Protein AF-A0A957YUM6-F1 (afdb_monomer)

Secondary structure (DSSP, 8-state):
-PPPPSEEEEEE-TT-HHHHHTHHHHHHHHHTTS-EEEEESS-TTSS-TTSEE-TT-HHHHHTT--EESEEEEEETTEEEEEEESEEHHHHHHHHT-SSTTTTS-SEE--EE-GG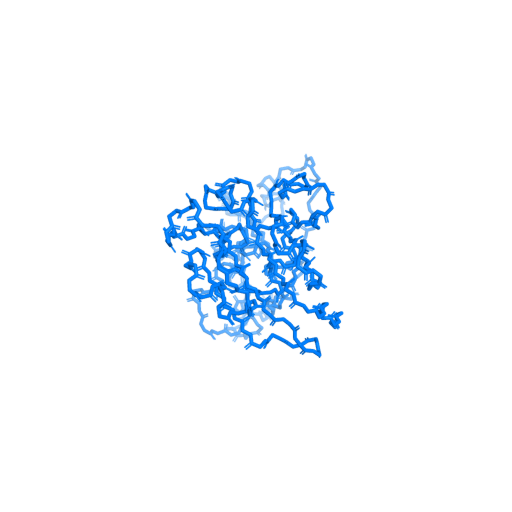GSTTHHHHHHHHHS-----SPP-PPPTTS-HHHHHHHTT-SSSS------HHHHHHHHTT-SS-TT-EEEEETTTTEEEEHHHHHHHHHHH-

Solvent-accessible surface area (backbone atoms only — not comparable to full-atom values): 11895 Å² total; per-residue (Å²): 130,84,74,49,73,58,33,39,40,35,39,31,33,65,92,27,70,52,33,58,69,39,47,67,38,55,51,51,48,53,72,66,75,52,52,67,47,43,36,11,48,72,37,54,60,32,92,40,76,85,26,41,68,24,65,86,29,60,61,45,50,78,68,67,43,58,41,21,24,24,45,33,30,24,55,95,44,36,82,78,45,75,51,64,32,44,40,45,71,59,53,27,65,69,69,73,50,82,74,70,49,72,93,48,74,65,59,44,72,47,38,79,24,73,49,61,34,87,69,44,33,38,43,47,35,65,73,77,47,87,73,71,75,79,79,84,82,80,89,74,58,96,89,54,59,68,55,60,50,38,48,77,73,60,78,41,96,84,58,91,53,40,82,58,45,70,36,56,28,54,53,52,47,69,79,50,92,69,54,39,76,43,69,78,45,68,44,78,91,82,61,44,78,36,24,44,44,56,51,29,36,54,47,39,25,72,102

Foldseek 3Di:
DPQDDAFKEWEAEPPKPLQQLQLVLLVVLVVPPTDYAYEYQPDCCPPHVRHHYCVVVLVVLVVVPFWPGKMFGADPSDTDDIDHFAAPVRVCVRNVHPCRPVVDDNGDHTDTDPCPDPPNVLVSCVVNNDQLDDDDDDDDDPPDDPQVVCVVVVVDPPDGWQQQPSSQLSVLPVVDPDGQQQFPAQDPDVRDTQGNSNVSRNVNRHD

Mean predicted aligned error: 4.64 Å

Structure (mmCIF, N/CA/C/O backbone):
data_AF-A0A957YUM6-F1
#
_entry.id   AF-A0A957YUM6-F1
#
loop_
_atom_site.group_PDB
_atom_site.id
_atom_site.type_symbol
_atom_site.label_atom_id
_atom_site.label_alt_id
_atom_site.label_comp_id
_atom_site.label_asym_id
_atom_site.label_entity_id
_atom_site.label_seq_id
_atom_site.pdbx_PDB_ins_code
_atom_site.Cartn_x
_atom_site.Cartn_y
_atom_site.Cartn_z
_atom_site.occupancy
_atom_site.B_iso_or_equiv
_atom_site.auth_seq_id
_atom_site.auth_comp_id
_atom_site.auth_asym_id
_atom_site.auth_atom_id
_atom_site.pdbx_PDB_model_num
ATOM 1 N N . MET A 1 1 ? 4.940 -16.558 6.437 1.00 49.28 1 MET A N 1
ATOM 2 C CA . MET A 1 1 ? 4.073 -15.467 6.923 1.00 49.28 1 MET A CA 1
ATOM 3 C C . MET A 1 1 ? 3.929 -15.626 8.421 1.00 49.28 1 MET A C 1
ATOM 5 O O . MET A 1 1 ? 3.545 -16.704 8.858 1.00 49.28 1 MET A O 1
ATOM 9 N N . SER A 1 2 ? 4.319 -14.612 9.195 1.00 57.69 2 SER A N 1
ATOM 10 C CA . SER A 1 2 ? 3.988 -14.568 10.623 1.00 57.69 2 SER A CA 1
ATOM 11 C C . SER A 1 2 ? 2.465 -14.649 10.761 1.00 57.69 2 SER A C 1
ATOM 13 O O . SER A 1 2 ? 1.754 -13.979 10.014 1.00 57.69 2 SER A O 1
ATOM 15 N N . THR A 1 3 ? 1.958 -15.509 11.638 1.00 77.75 3 THR A N 1
ATOM 16 C CA . THR A 1 3 ? 0.520 -15.609 11.916 1.00 77.75 3 THR A CA 1
ATOM 17 C C . THR A 1 3 ? 0.007 -14.276 12.455 1.00 77.75 3 THR A C 1
ATOM 19 O O . THR A 1 3 ? 0.600 -13.740 13.394 1.00 77.75 3 THR A O 1
ATOM 22 N N . LEU A 1 4 ? -1.082 -13.748 11.884 1.00 84.69 4 LEU A N 1
ATOM 23 C CA . LEU A 1 4 ? -1.695 -12.507 12.365 1.00 84.69 4 LEU A CA 1
ATOM 24 C C . LEU A 1 4 ? -2.157 -12.670 13.825 1.00 84.69 4 LEU A C 1
ATOM 26 O O . LEU A 1 4 ? -2.652 -13.743 14.189 1.00 84.69 4 LEU A O 1
ATOM 30 N N . PRO A 1 5 ? -2.003 -11.639 14.675 1.00 89.19 5 PRO A N 1
ATOM 31 C CA . PRO A 1 5 ? -2.447 -11.711 16.059 1.00 89.19 5 PRO A CA 1
ATOM 32 C C . PRO A 1 5 ? -3.973 -11.844 16.117 1.00 89.19 5 PRO A C 1
ATOM 34 O O . PRO A 1 5 ? -4.693 -11.128 15.425 1.00 89.19 5 PRO A O 1
ATOM 37 N N . ASN A 1 6 ? -4.469 -12.759 16.952 1.00 94.19 6 ASN A N 1
ATOM 38 C CA . ASN A 1 6 ? -5.905 -12.903 17.193 1.00 94.19 6 ASN A CA 1
ATOM 39 C C . ASN A 1 6 ? -6.478 -11.648 17.861 1.00 94.19 6 ASN A C 1
ATOM 41 O O . ASN A 1 6 ? -5.823 -11.049 18.715 1.00 94.19 6 ASN A O 1
ATOM 45 N N . GLY A 1 7 ? -7.730 -11.322 17.544 1.00 96.50 7 GLY A N 1
ATOM 46 C CA . GLY A 1 7 ? -8.445 -10.179 18.106 1.00 96.50 7 GLY A CA 1
ATOM 47 C C . GLY A 1 7 ? -8.857 -9.177 17.035 1.00 96.50 7 GLY A C 1
ATOM 48 O O . GLY A 1 7 ? -9.268 -9.556 15.938 1.00 96.50 7 GLY A O 1
ATOM 49 N N . LEU A 1 8 ? -8.790 -7.894 17.375 1.00 97.94 8 LEU A N 1
ATOM 50 C CA . LEU A 1 8 ? -9.111 -6.789 16.479 1.00 97.94 8 LEU A CA 1
ATOM 51 C C . LEU A 1 8 ? -7.824 -6.151 15.967 1.00 97.94 8 LEU A C 1
ATOM 53 O O . LEU A 1 8 ? -6.927 -5.837 16.744 1.00 97.94 8 LEU A O 1
ATOM 57 N N . LEU A 1 9 ? -7.757 -5.915 14.667 1.00 98.00 9 LEU A N 1
ATOM 58 C CA . LEU A 1 9 ? -6.669 -5.212 14.011 1.00 98.00 9 LEU A CA 1
ATOM 59 C C . LEU A 1 9 ? -7.229 -3.940 13.382 1.00 98.00 9 LEU A C 1
ATOM 61 O O . LEU A 1 9 ? -8.213 -3.985 12.648 1.00 98.00 9 LEU A O 1
ATOM 65 N N . ILE A 1 10 ? -6.610 -2.803 13.675 1.00 98.38 10 ILE A N 1
ATOM 66 C CA . ILE A 1 10 ? -6.986 -1.501 13.127 1.00 98.38 10 ILE A CA 1
ATOM 67 C C . ILE A 1 10 ? -5.804 -0.950 12.343 1.00 98.38 10 ILE A C 1
ATOM 69 O O . ILE A 1 10 ? -4.692 -0.909 12.859 1.00 98.38 10 ILE A O 1
ATOM 73 N N . VAL A 1 11 ? -6.041 -0.489 11.118 1.00 98.62 11 VAL A N 1
ATOM 74 C CA . VAL A 1 11 ? -5.055 0.282 10.349 1.00 98.62 11 VAL A CA 1
ATOM 75 C C . VAL A 1 11 ? -5.574 1.698 10.181 1.00 98.62 11 VAL A C 1
ATOM 77 O O . VAL A 1 11 ? -6.717 1.906 9.769 1.00 98.62 11 VAL A O 1
ATOM 80 N N . CYS A 1 12 ? -4.749 2.678 10.531 1.00 98.50 12 CYS A N 1
ATOM 81 C CA . CYS A 1 12 ? -5.131 4.080 10.581 1.00 98.50 12 CYS A CA 1
ATOM 82 C C . CYS A 1 12 ? -3.978 4.996 10.147 1.00 98.50 12 CYS A C 1
ATOM 84 O O . CYS A 1 12 ? -2.859 4.547 9.908 1.00 98.50 12 CYS A O 1
ATOM 86 N N . LYS A 1 13 ? -4.260 6.293 10.010 1.00 98.12 13 LYS A N 1
ATOM 87 C CA . LYS A 1 13 ? -3.247 7.324 9.757 1.00 98.12 13 LYS A CA 1
ATOM 88 C C . LYS A 1 13 ? -3.684 8.644 10.391 1.00 98.12 13 LYS A C 1
ATOM 90 O O . LYS A 1 13 ? -4.884 8.942 10.383 1.00 98.12 13 LYS A O 1
ATOM 95 N N . ARG A 1 14 ? -2.755 9.438 10.918 1.00 98.06 14 ARG A N 1
ATOM 96 C CA . ARG A 1 14 ? -3.036 10.733 11.551 1.00 98.06 14 ARG A CA 1
ATOM 97 C C . ARG A 1 14 ? -3.659 11.725 10.569 1.00 98.06 14 ARG A C 1
ATOM 99 O O . ARG A 1 14 ? -4.594 12.429 10.939 1.00 98.06 14 ARG A O 1
ATOM 106 N N . ASP A 1 15 ? -3.212 11.739 9.315 1.00 97.69 15 ASP A N 1
ATOM 107 C CA . ASP A 1 15 ? -3.732 12.617 8.252 1.00 97.69 15 ASP A CA 1
ATOM 108 C C . ASP A 1 15 ? -5.177 12.275 7.810 1.00 97.69 15 ASP A C 1
ATOM 110 O O . ASP A 1 15 ? -5.777 12.945 6.977 1.00 97.69 15 ASP A O 1
ATOM 114 N N . CYS A 1 16 ? -5.798 11.222 8.355 1.00 98.38 16 CYS A N 1
ATOM 115 C CA . CYS A 1 16 ? -7.207 10.921 8.108 1.00 98.38 16 CYS A CA 1
ATOM 116 C C . CYS A 1 16 ? -8.093 11.558 9.199 1.00 98.38 16 CYS A C 1
ATOM 118 O O . CYS A 1 16 ? -8.034 11.132 10.360 1.00 98.38 16 CYS A O 1
ATOM 120 N N . PRO A 1 17 ? -9.000 12.498 8.855 1.00 98.31 17 PRO A N 1
ATOM 121 C CA . PRO A 1 17 ? -9.906 13.108 9.830 1.00 98.31 17 PRO A CA 1
ATOM 122 C C . PRO A 1 17 ? -10.796 12.086 10.540 1.00 98.31 17 PRO A C 1
ATOM 124 O O . PRO A 1 17 ? -11.058 12.215 11.734 1.00 98.31 17 PRO A O 1
ATOM 127 N N . THR A 1 18 ? -11.228 11.042 9.827 1.00 98.44 18 THR A N 1
ATOM 128 C CA . THR A 1 18 ? -12.016 9.949 10.409 1.00 98.44 18 THR A CA 1
ATOM 129 C C . THR A 1 18 ? -11.187 9.141 11.402 1.00 98.44 18 THR A C 1
ATOM 131 O O . THR A 1 18 ? -11.678 8.858 12.485 1.00 98.44 18 THR A O 1
ATOM 134 N N . CYS A 1 19 ? -9.916 8.841 11.111 1.00 98.44 19 CYS A N 1
ATOM 135 C CA . CYS A 1 19 ? -9.048 8.163 12.078 1.00 98.44 19 CYS A CA 1
ATOM 136 C C . CYS A 1 19 ? -8.879 8.991 13.357 1.00 98.44 19 CYS A C 1
ATOM 138 O O . CYS A 1 19 ? -8.969 8.435 14.446 1.00 98.44 19 CYS A O 1
ATOM 140 N N . THR A 1 20 ? -8.674 10.307 13.229 1.00 98.25 20 THR A N 1
ATOM 141 C CA . THR A 1 20 ? -8.543 11.214 14.382 1.00 98.25 20 THR A CA 1
ATOM 142 C C . THR A 1 20 ? -9.840 11.302 15.191 1.00 98.25 20 THR A C 1
ATOM 144 O O . THR A 1 20 ? -9.806 11.310 16.419 1.00 98.25 20 THR A O 1
ATOM 147 N N . LEU A 1 21 ? -10.996 11.326 14.519 1.00 98.06 21 LEU A N 1
ATOM 148 C CA . LEU A 1 21 ? -12.310 11.305 15.166 1.00 98.06 21 LEU A CA 1
ATOM 149 C C . LEU A 1 21 ? -12.535 10.027 15.992 1.00 98.06 21 LEU A C 1
ATOM 151 O O . LEU A 1 21 ? -13.216 10.078 17.013 1.00 98.06 21 LEU A O 1
ATOM 155 N N . LEU A 1 22 ? -11.983 8.894 15.547 1.00 98.06 22 LEU A N 1
ATOM 156 C CA . LEU A 1 22 ? -12.162 7.587 16.182 1.00 98.06 22 LEU A CA 1
ATOM 157 C C . LEU A 1 22 ? -11.190 7.288 17.327 1.00 98.06 22 LEU A C 1
ATOM 159 O O . LEU A 1 22 ? -11.328 6.233 17.940 1.00 98.06 22 LEU A O 1
ATOM 163 N N . THR A 1 23 ? -10.269 8.188 17.685 1.00 96.88 23 THR A N 1
ATOM 164 C CA . THR A 1 23 ? -9.362 7.974 18.829 1.00 96.88 23 THR A CA 1
ATOM 165 C C . THR A 1 23 ? -10.092 7.524 20.111 1.00 96.88 23 THR A C 1
ATOM 167 O O . THR A 1 23 ? -9.679 6.514 20.681 1.00 96.88 23 THR A O 1
ATOM 170 N N . PRO A 1 24 ? -11.230 8.131 20.523 1.00 96.69 24 PRO A N 1
ATOM 171 C CA . PRO A 1 24 ? -11.980 7.655 21.692 1.00 96.69 24 PRO A CA 1
ATOM 172 C C . PRO A 1 24 ? -12.565 6.244 21.518 1.00 96.69 24 PRO A C 1
ATOM 174 O O . PRO A 1 24 ? -12.721 5.508 22.488 1.00 96.69 24 PRO A O 1
ATOM 177 N N . VAL A 1 25 ? -12.893 5.837 20.287 1.00 97.31 25 VAL A N 1
ATOM 178 C CA . VAL A 1 25 ? -13.376 4.476 19.997 1.00 97.31 25 VAL A CA 1
ATOM 179 C C . VAL A 1 25 ? -12.236 3.475 20.152 1.00 97.31 25 VAL A C 1
ATOM 181 O O . VAL A 1 25 ? -12.439 2.417 20.735 1.00 97.31 25 VAL A O 1
ATOM 184 N N . TYR A 1 26 ? -11.022 3.803 19.707 1.00 96.06 26 TYR A N 1
ATOM 185 C CA . TYR A 1 26 ? -9.857 2.931 19.894 1.00 96.06 26 TYR A CA 1
ATOM 186 C C . TYR A 1 26 ? -9.567 2.677 21.380 1.00 96.06 26 TYR A C 1
ATOM 188 O O . TYR A 1 26 ? -9.283 1.544 21.770 1.00 96.06 26 TYR A O 1
ATOM 196 N N . GLU A 1 27 ? -9.716 3.704 22.218 1.00 94.19 27 GLU A N 1
ATOM 197 C CA . GLU A 1 27 ? -9.617 3.588 23.677 1.00 94.19 27 GLU A CA 1
ATOM 198 C C . GLU A 1 27 ? -10.727 2.696 24.25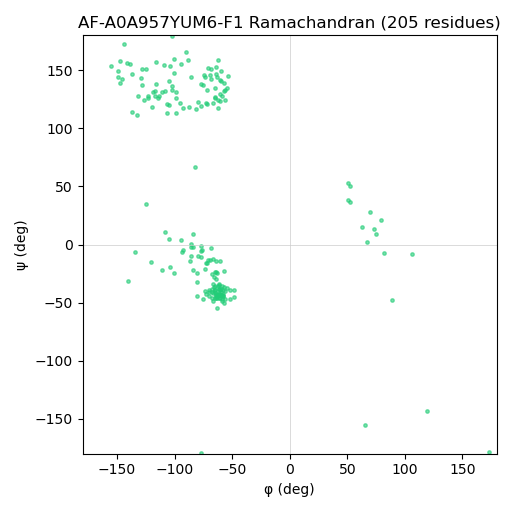9 1.00 94.19 27 GLU A C 1
ATOM 200 O O . GLU A 1 27 ? -10.436 1.805 25.059 1.00 94.19 27 GLU A O 1
ATOM 205 N N . GLN A 1 28 ? -11.982 2.864 23.814 1.00 95.62 28 GLN A N 1
ATOM 206 C CA . GLN A 1 28 ? -13.103 1.996 24.211 1.00 95.62 28 GLN A CA 1
ATOM 207 C C . GLN A 1 28 ? -12.840 0.523 23.870 1.00 95.62 28 GLN A C 1
ATOM 209 O O . GLN A 1 28 ? -13.074 -0.354 24.703 1.00 95.62 28 GLN A O 1
ATOM 214 N N . LEU A 1 29 ? -12.325 0.244 22.668 1.00 95.38 29 LEU A N 1
ATOM 215 C CA . LEU A 1 29 ? -12.001 -1.117 22.237 1.00 95.38 29 LEU A CA 1
ATOM 216 C C . LEU A 1 29 ? -10.897 -1.728 23.101 1.00 95.38 29 LEU A C 1
ATOM 218 O O . LEU A 1 29 ? -11.028 -2.870 23.537 1.00 95.38 29 LEU A O 1
ATOM 222 N N . ARG A 1 30 ? -9.843 -0.970 23.415 1.00 93.12 30 ARG A N 1
ATOM 223 C CA . ARG A 1 30 ? -8.762 -1.440 24.296 1.00 93.12 30 ARG A CA 1
ATOM 224 C C . ARG A 1 30 ? -9.230 -1.693 25.726 1.00 93.12 30 ARG A C 1
ATOM 226 O O . ARG A 1 30 ? -8.791 -2.654 26.351 1.00 93.12 30 ARG A O 1
ATOM 233 N N . ALA A 1 31 ? -10.156 -0.881 26.229 1.00 93.69 31 ALA A N 1
ATOM 234 C CA . ALA A 1 31 ? -10.746 -1.066 27.552 1.00 93.69 31 ALA A CA 1
ATOM 235 C C . ALA A 1 31 ? -11.700 -2.276 27.639 1.00 93.69 31 ALA A C 1
ATOM 237 O O . ALA A 1 31 ? -12.044 -2.699 28.740 1.00 93.69 31 ALA A O 1
ATOM 238 N N . SER A 1 32 ? -12.119 -2.856 26.506 1.00 91.19 32 SER A N 1
ATOM 239 C CA . SER A 1 32 ? -13.076 -3.974 26.464 1.00 91.19 32 SER A CA 1
ATOM 240 C C . SER A 1 32 ? -12.511 -5.322 26.932 1.00 91.19 32 SER A C 1
ATOM 242 O O . SER A 1 32 ? -13.276 -6.254 27.171 1.00 91.19 32 SER A O 1
ATOM 244 N N . GLY A 1 33 ? -11.182 -5.455 27.024 1.00 89.19 33 GLY A N 1
ATOM 245 C CA . GLY A 1 33 ? -10.500 -6.729 27.283 1.00 89.19 33 GLY A CA 1
ATOM 246 C C . GLY A 1 33 ? -10.306 -7.611 26.041 1.00 89.19 33 GLY A C 1
ATOM 247 O O . GLY A 1 33 ? -9.592 -8.610 26.115 1.00 89.19 33 GLY A O 1
ATOM 248 N N . THR A 1 34 ? -10.877 -7.236 24.892 1.00 91.56 34 THR A N 1
ATOM 249 C CA . THR A 1 34 ? -10.551 -7.853 23.597 1.00 91.56 34 THR A CA 1
ATOM 250 C C . THR A 1 34 ? -9.145 -7.415 23.172 1.00 91.56 34 THR A C 1
ATOM 252 O O . THR A 1 34 ? -8.859 -6.219 23.228 1.00 91.56 34 THR A O 1
ATOM 255 N N . PRO A 1 35 ? -8.254 -8.321 22.726 1.00 95.44 35 PRO A N 1
ATOM 256 C CA . PRO A 1 35 ? -6.963 -7.921 22.172 1.00 95.44 35 PRO A CA 1
ATOM 257 C C . PRO A 1 35 ? -7.140 -7.002 20.955 1.00 95.44 35 PRO A C 1
ATOM 259 O O . PRO A 1 35 ? -7.869 -7.344 20.024 1.00 95.44 35 PRO A O 1
ATOM 262 N N . VAL A 1 36 ? -6.474 -5.843 20.964 1.00 96.38 36 VAL A N 1
ATOM 263 C CA . VAL A 1 36 ? -6.508 -4.853 19.877 1.00 96.38 36 VAL A CA 1
ATOM 264 C C . VAL A 1 36 ? -5.081 -4.532 19.442 1.00 96.38 36 VAL A C 1
ATOM 266 O O . VAL A 1 36 ? -4.264 -4.095 20.250 1.00 96.38 36 VAL A O 1
ATOM 269 N N . THR A 1 37 ? -4.793 -4.694 18.156 1.00 96.81 37 THR A N 1
ATOM 270 C CA . THR A 1 37 ? -3.556 -4.258 17.502 1.00 96.81 37 THR A CA 1
ATOM 271 C C . THR A 1 37 ? -3.865 -3.070 16.600 1.00 96.81 37 THR A C 1
ATOM 273 O O . THR A 1 37 ? -4.823 -3.115 15.834 1.00 96.81 37 THR A O 1
ATOM 276 N N . ILE A 1 38 ? -3.076 -1.997 16.680 1.00 97.50 38 ILE A N 1
ATOM 277 C CA . ILE A 1 38 ? -3.271 -0.795 15.858 1.00 97.50 38 ILE A CA 1
ATOM 278 C C . ILE A 1 38 ? -1.991 -0.522 15.076 1.00 97.50 38 ILE A C 1
ATOM 280 O O . ILE A 1 38 ? -0.939 -0.412 15.693 1.00 97.50 38 ILE A O 1
ATOM 284 N N . TYR A 1 39 ? -2.095 -0.389 13.756 1.00 98.06 39 TYR A N 1
ATOM 285 C CA . TYR A 1 39 ? -1.029 0.047 12.854 1.00 98.06 39 TYR A CA 1
ATOM 286 C C . TYR A 1 39 ? -1.274 1.490 12.400 1.00 98.06 39 TYR A C 1
ATOM 288 O O . TYR A 1 39 ? -2.418 1.868 12.116 1.00 98.06 39 TYR A O 1
ATOM 296 N N . THR A 1 40 ? -0.208 2.285 12.305 1.00 98.31 40 THR A N 1
ATOM 297 C CA . THR A 1 40 ? -0.253 3.695 11.880 1.00 98.31 40 THR A CA 1
ATOM 298 C C . THR A 1 40 ? 0.659 3.945 10.680 1.00 98.31 40 THR A C 1
ATOM 300 O O . THR A 1 40 ? 1.830 3.580 10.696 1.00 98.31 40 THR A O 1
ATOM 303 N N . GLN A 1 41 ? 0.118 4.549 9.619 1.00 98.50 41 GLN A N 1
ATOM 304 C CA . GLN A 1 41 ? 0.808 4.670 8.326 1.00 98.50 41 GLN A CA 1
ATOM 305 C C . GLN A 1 41 ? 1.729 5.894 8.185 1.00 98.50 41 GLN A C 1
ATOM 307 O O . GLN A 1 41 ? 2.453 5.999 7.196 1.00 98.50 41 GLN A O 1
ATOM 312 N N . ASP A 1 42 ? 1.632 6.888 9.068 1.00 97.38 42 ASP A N 1
ATOM 313 C CA . ASP A 1 42 ? 2.266 8.202 8.870 1.00 97.38 42 ASP A CA 1
ATOM 314 C C . ASP A 1 42 ? 2.884 8.820 10.125 1.00 97.38 42 ASP A C 1
ATOM 316 O O . ASP A 1 42 ? 3.880 9.532 10.010 1.00 97.38 42 ASP A O 1
ATOM 320 N N . ASP A 1 43 ? 2.328 8.555 11.304 1.00 97.12 43 ASP A N 1
ATOM 321 C CA . ASP A 1 43 ? 2.853 9.056 12.570 1.00 97.12 43 ASP A CA 1
ATOM 322 C C . ASP A 1 43 ? 2.940 7.923 13.605 1.00 97.12 43 ASP A C 1
ATOM 324 O O . ASP A 1 43 ? 1.893 7.483 14.095 1.00 97.12 43 ASP A O 1
ATOM 328 N N . PRO A 1 44 ? 4.158 7.491 13.994 1.00 95.81 44 PRO A N 1
ATOM 329 C CA . PRO A 1 44 ? 4.383 6.446 15.000 1.00 95.81 44 PRO A CA 1
ATOM 330 C C . PRO A 1 44 ? 3.820 6.761 16.396 1.00 95.81 44 PRO A C 1
ATOM 332 O O . PRO A 1 44 ? 3.730 5.882 17.245 1.00 95.81 44 PRO A O 1
ATOM 335 N N . THR A 1 45 ? 3.456 8.016 16.667 1.00 94.69 45 THR A N 1
ATOM 336 C CA . THR A 1 45 ? 2.860 8.450 17.942 1.00 94.69 45 THR A CA 1
ATOM 337 C C . THR A 1 45 ? 1.328 8.456 17.923 1.00 94.69 45 THR A C 1
ATOM 339 O O . THR A 1 45 ? 0.695 8.723 18.948 1.00 94.69 45 THR A O 1
ATOM 342 N N . PHE A 1 46 ? 0.715 8.207 16.762 1.00 96.25 46 PHE A N 1
ATOM 343 C CA . PHE A 1 46 ? -0.731 8.161 16.562 1.00 96.25 46 PHE A CA 1
ATOM 344 C C . PHE A 1 46 ? -1.255 6.716 16.517 1.00 96.25 46 PHE A C 1
ATOM 346 O O . PHE A 1 46 ? -0.585 5.853 15.963 1.00 96.25 46 PHE A O 1
ATOM 353 N N . PRO A 1 47 ? -2.486 6.438 16.991 1.00 94.12 47 PRO A N 1
ATOM 354 C CA . PRO A 1 47 ? -3.325 7.279 17.853 1.00 94.12 47 PRO A CA 1
ATOM 355 C C . PRO A 1 47 ? -2.797 7.352 19.291 1.00 94.12 47 PRO A C 1
ATOM 357 O O . PRO A 1 47 ? -3.186 8.240 20.044 1.00 94.12 47 PRO A O 1
ATOM 360 N N . THR A 1 48 ? -1.896 6.439 19.648 1.00 87.94 48 THR A N 1
ATOM 361 C CA . THR A 1 48 ? -1.258 6.310 20.956 1.00 87.94 48 THR A CA 1
ATOM 362 C C . THR A 1 48 ? 0.171 5.765 20.776 1.00 87.94 48 THR A C 1
ATOM 364 O O . THR A 1 48 ? 0.433 5.108 19.770 1.00 87.94 48 THR A O 1
ATOM 367 N N . PRO A 1 49 ? 1.099 5.963 21.735 1.00 85.12 49 PRO A N 1
ATOM 368 C CA . PRO A 1 49 ? 2.509 5.556 21.587 1.00 85.12 49 PRO A CA 1
ATOM 369 C C . PRO A 1 49 ? 2.783 4.046 21.465 1.00 85.12 49 PRO A C 1
ATOM 371 O O . PRO A 1 49 ? 3.899 3.649 21.155 1.00 85.12 49 PRO A O 1
ATOM 374 N N . ASP A 1 50 ? 1.803 3.204 21.778 1.00 90.00 50 ASP A N 1
ATOM 375 C CA . ASP A 1 50 ? 1.847 1.741 21.651 1.00 90.00 50 ASP A CA 1
ATOM 376 C C . ASP A 1 50 ? 1.246 1.238 20.323 1.00 90.00 50 ASP A C 1
ATOM 378 O O . ASP A 1 50 ? 1.118 0.029 20.125 1.00 90.00 50 ASP A O 1
ATOM 382 N N . ALA A 1 51 ? 0.832 2.141 19.428 1.00 95.38 51 ALA A N 1
ATOM 383 C CA . ALA A 1 51 ? 0.529 1.775 18.052 1.00 95.38 51 ALA A CA 1
ATOM 384 C C . ALA A 1 51 ? 1.799 1.260 17.357 1.00 95.38 51 ALA A C 1
ATOM 386 O O . ALA A 1 51 ? 2.907 1.726 17.615 1.00 95.38 51 ALA A O 1
ATOM 387 N N . ILE A 1 52 ? 1.635 0.278 16.477 1.00 96.94 52 ILE A N 1
ATOM 388 C CA . ILE A 1 52 ? 2.729 -0.281 15.693 1.00 96.94 52 ILE A CA 1
ATOM 389 C C . ILE A 1 52 ? 3.009 0.658 14.522 1.00 96.94 52 ILE A C 1
ATOM 391 O O . ILE A 1 52 ? 2.119 0.942 13.715 1.00 96.94 52 ILE A O 1
ATOM 395 N N . ASP A 1 53 ? 4.253 1.119 14.441 1.00 97.81 53 ASP A N 1
ATOM 396 C CA . ASP A 1 53 ? 4.759 1.919 13.331 1.00 97.81 53 ASP A CA 1
ATOM 397 C C . ASP A 1 53 ? 4.698 1.117 12.025 1.00 97.81 53 ASP A C 1
ATOM 399 O O . ASP A 1 53 ? 5.343 0.078 11.880 1.00 97.81 53 ASP A O 1
ATOM 403 N N . ASP A 1 54 ? 3.907 1.612 11.078 1.00 97.81 54 ASP A N 1
ATOM 404 C CA . ASP A 1 54 ? 3.813 1.107 9.715 1.00 97.81 54 ASP A CA 1
ATOM 405 C C . ASP A 1 54 ? 4.080 2.233 8.703 1.00 97.81 54 ASP A C 1
ATOM 407 O O . ASP A 1 54 ? 3.504 2.274 7.618 1.00 97.81 54 ASP A O 1
ATOM 411 N N . THR A 1 55 ? 4.972 3.172 9.032 1.00 97.69 55 THR A N 1
ATOM 412 C CA . THR A 1 55 ? 5.406 4.239 8.109 1.00 97.69 55 THR A CA 1
ATOM 413 C C . THR A 1 55 ? 6.162 3.702 6.890 1.00 97.69 55 THR A C 1
ATOM 415 O O . THR A 1 55 ? 6.153 4.330 5.830 1.00 97.69 55 THR A O 1
ATOM 418 N N . ALA A 1 56 ? 6.765 2.512 7.006 1.00 97.56 56 ALA A N 1
ATOM 419 C CA . ALA A 1 56 ? 7.324 1.750 5.887 1.00 97.56 56 ALA A CA 1
ATOM 420 C C . ALA A 1 56 ? 6.254 1.033 5.036 1.00 97.56 56 ALA A C 1
ATOM 422 O O . ALA A 1 56 ? 6.570 0.559 3.944 1.00 97.56 56 ALA A O 1
ATOM 423 N N . LEU A 1 57 ? 5.002 0.995 5.509 1.00 98.31 57 LEU A N 1
ATOM 424 C CA . LEU A 1 57 ? 3.809 0.475 4.832 1.00 98.31 57 LEU A CA 1
ATOM 425 C C . LEU A 1 57 ? 3.829 -1.027 4.505 1.00 98.31 57 LEU A C 1
ATOM 427 O O . LEU A 1 57 ? 3.001 -1.492 3.719 1.00 98.31 57 LEU A O 1
ATOM 431 N N . GLU A 1 58 ? 4.737 -1.797 5.102 1.00 97.50 58 GLU A N 1
ATOM 432 C CA . GLU A 1 58 ? 4.849 -3.245 4.900 1.00 97.50 58 GLU A CA 1
ATOM 433 C C . GLU A 1 58 ? 3.601 -3.983 5.398 1.00 97.50 58 GLU A C 1
ATOM 435 O O . GLU A 1 58 ? 3.045 -4.829 4.690 1.00 97.50 58 GLU A O 1
ATOM 440 N N . HIS A 1 59 ? 3.111 -3.640 6.595 1.00 96.88 59 HIS A N 1
ATOM 441 C CA . HIS A 1 59 ? 1.922 -4.284 7.146 1.00 96.88 59 HIS A CA 1
ATOM 442 C C . HIS A 1 59 ? 0.689 -3.915 6.329 1.00 96.88 59 HIS A C 1
ATOM 444 O O . HIS A 1 59 ? -0.073 -4.798 5.936 1.00 96.88 59 HIS A O 1
ATOM 450 N N . SER A 1 60 ? 0.518 -2.631 6.011 1.00 98.19 60 SER A N 1
ATOM 451 C CA . SER A 1 60 ? -0.572 -2.154 5.159 1.00 98.19 60 SER A CA 1
ATOM 452 C C . SER A 1 60 ? -0.575 -2.814 3.779 1.00 98.19 60 SER A C 1
ATOM 454 O O . SER A 1 60 ? -1.646 -3.155 3.272 1.00 98.19 60 SER A O 1
ATOM 456 N N . PHE A 1 61 ? 0.604 -3.032 3.187 1.00 98.00 61 PHE A N 1
ATOM 457 C CA . PHE A 1 61 ? 0.757 -3.750 1.924 1.00 98.00 61 PHE A CA 1
ATOM 458 C C . PHE A 1 61 ? 0.294 -5.207 2.049 1.00 98.00 61 PHE A C 1
ATOM 460 O O . PHE A 1 61 ? -0.609 -5.626 1.329 1.00 98.00 61 PHE A O 1
ATOM 467 N N . HIS A 1 62 ? 0.834 -5.968 3.005 1.00 96.31 62 HIS A N 1
ATOM 468 C CA . HIS A 1 62 ? 0.488 -7.385 3.168 1.00 96.31 62 HIS A CA 1
ATOM 469 C C . HIS A 1 62 ? -0.960 -7.628 3.626 1.00 96.31 62 HIS A C 1
ATOM 471 O O . HIS A 1 62 ? -1.527 -8.680 3.332 1.00 96.31 62 HIS A O 1
ATOM 477 N N . LEU A 1 63 ? -1.574 -6.662 4.314 1.00 96.56 63 LEU A N 1
ATOM 478 C CA . LEU A 1 63 ? -2.985 -6.696 4.716 1.00 96.56 63 LEU A CA 1
ATOM 479 C C . LEU A 1 63 ? -3.950 -6.220 3.613 1.00 96.56 63 LEU A C 1
ATOM 481 O O . LEU A 1 63 ? -5.170 -6.245 3.821 1.00 96.56 63 LEU A O 1
ATOM 485 N N . ASN A 1 64 ? -3.427 -5.799 2.453 1.00 97.00 64 ASN A N 1
ATOM 486 C CA . ASN A 1 64 ? -4.187 -5.226 1.340 1.00 97.00 64 ASN A CA 1
ATOM 487 C C . ASN A 1 64 ? -5.109 -4.084 1.802 1.00 97.00 64 ASN A C 1
ATOM 489 O O . ASN A 1 64 ? -6.325 -4.118 1.602 1.00 97.00 64 ASN A O 1
ATOM 493 N N . ILE A 1 65 ? -4.546 -3.100 2.504 1.00 98.44 65 ILE A N 1
ATOM 494 C CA . ILE A 1 65 ? -5.302 -1.941 2.990 1.00 98.44 65 ILE A CA 1
ATOM 495 C C . ILE A 1 65 ? -5.444 -0.925 1.857 1.00 98.44 65 ILE A C 1
ATOM 497 O O . ILE A 1 65 ? -4.452 -0.375 1.402 1.00 98.44 65 ILE A O 1
ATOM 501 N N . ASP A 1 66 ? -6.662 -0.641 1.406 1.00 97.75 66 ASP A N 1
ATOM 502 C CA . ASP A 1 66 ? -6.927 0.410 0.408 1.00 97.75 66 ASP A CA 1
ATOM 503 C C . ASP A 1 66 ? -7.443 1.715 1.039 1.00 97.75 66 ASP A C 1
ATOM 505 O O . ASP A 1 66 ? -7.253 2.811 0.504 1.00 97.75 66 ASP A O 1
ATOM 509 N N . THR A 1 67 ? -8.041 1.601 2.223 1.00 98.56 67 THR A N 1
ATOM 510 C CA . THR A 1 67 ? -8.780 2.657 2.906 1.00 98.56 67 THR A CA 1
ATOM 511 C C . THR A 1 67 ? -8.418 2.663 4.385 1.00 98.56 67 THR A C 1
ATOM 513 O O . THR A 1 67 ? -8.184 1.622 4.992 1.00 98.56 67 THR A O 1
ATOM 516 N N . VAL A 1 68 ? -8.398 3.838 5.003 1.00 98.62 68 VAL A N 1
ATOM 517 C CA . VAL A 1 68 ? -8.236 3.999 6.451 1.00 98.62 68 VAL A CA 1
ATOM 518 C C . VAL A 1 68 ? -9.325 4.918 7.027 1.00 98.62 68 VAL A C 1
ATOM 520 O O . VAL A 1 68 ? -9.700 5.893 6.372 1.00 98.62 68 VAL A O 1
ATOM 523 N N . PRO A 1 69 ? -9.840 4.663 8.241 1.00 98.69 69 PRO A N 1
ATOM 524 C CA . PRO A 1 69 ? -9.517 3.511 9.080 1.00 98.69 69 PRO A CA 1
ATOM 525 C C . PRO A 1 69 ? -10.070 2.209 8.485 1.00 98.69 69 PRO A C 1
ATOM 527 O O . PRO A 1 69 ? -11.134 2.214 7.872 1.00 98.69 69 PRO A O 1
ATOM 530 N N . THR A 1 70 ? -9.348 1.109 8.667 1.00 98.81 70 THR A N 1
ATOM 531 C CA . THR A 1 70 ? -9.840 -0.251 8.404 1.00 98.81 70 THR A CA 1
ATOM 532 C C . THR A 1 70 ? -9.835 -1.015 9.717 1.00 98.81 70 THR A C 1
ATOM 534 O O . THR A 1 70 ? -8.834 -0.984 10.431 1.00 98.81 70 THR A O 1
ATOM 537 N N . LEU A 1 71 ? -10.939 -1.693 10.028 1.00 98.62 71 LEU A N 1
ATOM 538 C CA . LEU A 1 71 ? -11.064 -2.610 11.159 1.00 98.62 71 LEU A CA 1
ATOM 539 C C . LEU A 1 71 ? -11.184 -4.036 10.623 1.00 98.62 71 LEU A C 1
ATOM 541 O O . LEU A 1 71 ? -12.015 -4.307 9.757 1.00 98.62 71 LEU A O 1
ATOM 545 N N . ILE A 1 72 ? -10.390 -4.943 11.181 1.00 98.50 72 ILE A N 1
ATOM 546 C CA . ILE A 1 72 ? -10.336 -6.355 10.817 1.00 98.50 72 ILE A CA 1
ATOM 547 C C . ILE A 1 72 ? -10.480 -7.203 12.082 1.00 98.50 72 ILE A C 1
ATOM 549 O O . ILE A 1 72 ? -9.873 -6.912 13.111 1.00 98.50 72 ILE A O 1
ATOM 553 N N . ARG A 1 73 ? -11.269 -8.272 12.008 1.00 98.12 73 ARG A N 1
ATOM 554 C CA . ARG A 1 73 ? -11.345 -9.322 13.026 1.00 98.12 73 ARG A CA 1
ATOM 555 C C . ARG A 1 73 ? -10.486 -10.501 12.590 1.00 98.12 73 ARG A C 1
ATOM 557 O O . ARG A 1 73 ? -10.678 -11.026 11.494 1.00 98.12 73 ARG A O 1
ATOM 564 N N . ILE A 1 74 ? -9.576 -10.923 13.461 1.00 97.44 74 ILE A N 1
ATOM 565 C CA . ILE A 1 74 ? -8.698 -12.074 13.255 1.00 97.44 74 ILE A CA 1
ATOM 566 C C . ILE A 1 74 ? -9.041 -13.170 14.265 1.00 97.44 74 ILE A C 1
ATOM 568 O O . ILE A 1 74 ? -9.019 -12.941 15.478 1.00 97.44 74 ILE A O 1
ATOM 572 N N . GLU A 1 75 ? -9.304 -14.378 13.772 1.00 95.88 75 GLU A N 1
ATOM 573 C CA . GLU A 1 75 ? -9.550 -15.571 14.583 1.00 95.88 75 GLU A CA 1
ATOM 574 C C . GLU A 1 75 ? -8.705 -16.740 14.076 1.00 95.88 75 GLU A C 1
ATOM 576 O O . GLU A 1 75 ? -8.700 -17.069 12.893 1.00 95.88 75 GLU A O 1
ATOM 581 N N . ASN A 1 76 ? -7.960 -17.370 14.983 1.00 93.06 76 ASN A N 1
ATOM 582 C CA . ASN A 1 76 ? -6.965 -18.402 14.680 1.00 93.06 76 ASN A CA 1
ATOM 583 C C . ASN A 1 76 ? -5.966 -17.990 13.578 1.00 93.06 76 ASN A C 1
ATOM 585 O O . ASN A 1 76 ? -5.573 -18.806 12.747 1.00 93.06 76 ASN A O 1
ATOM 589 N N . GLY A 1 77 ? -5.560 -16.716 13.576 1.00 91.44 77 GLY A N 1
ATOM 590 C CA . GLY A 1 77 ? -4.638 -16.145 12.591 1.00 91.44 77 GLY A CA 1
ATOM 591 C C . GLY A 1 77 ? -5.242 -15.889 11.207 1.00 91.44 77 GLY A C 1
ATOM 592 O O . GLY A 1 77 ? -4.495 -15.572 10.283 1.00 91.44 77 GLY A O 1
ATOM 593 N N . VAL A 1 78 ? -6.565 -16.014 11.055 1.00 93.62 78 VAL A N 1
ATOM 594 C CA . VAL A 1 78 ? -7.291 -15.801 9.797 1.00 93.62 78 VAL A CA 1
ATOM 595 C C . VAL A 1 78 ? -8.239 -14.616 9.938 1.00 93.62 78 VAL A C 1
ATOM 597 O O . VAL A 1 78 ? -8.918 -14.470 10.951 1.00 93.62 78 VAL A O 1
ATOM 600 N N . GLU A 1 79 ? -8.301 -13.773 8.912 1.00 96.69 79 GLU A N 1
ATOM 601 C CA . GLU A 1 79 ? -9.300 -12.711 8.817 1.00 96.69 79 GLU A CA 1
ATOM 602 C C . GLU A 1 79 ? -10.709 -13.296 8.649 1.00 96.69 79 GLU A C 1
ATOM 604 O O . GLU A 1 79 ? -10.972 -14.032 7.699 1.00 96.69 79 GLU A O 1
ATOM 609 N N . THR A 1 80 ? -11.619 -12.961 9.569 1.00 97.56 80 THR A N 1
ATOM 610 C CA . THR A 1 80 ? -13.017 -13.425 9.547 1.00 97.56 80 THR A CA 1
ATOM 611 C C . THR A 1 80 ? -14.021 -12.319 9.241 1.00 97.56 80 THR A C 1
ATOM 613 O O . THR A 1 80 ? -15.123 -12.615 8.780 1.00 97.56 80 THR A O 1
ATOM 616 N N . ALA A 1 81 ? -13.660 -11.052 9.457 1.00 98.25 81 ALA A N 1
ATOM 617 C CA . ALA A 1 81 ? -14.483 -9.906 9.082 1.00 98.25 81 ALA A CA 1
ATOM 618 C C . ALA A 1 81 ? -13.639 -8.640 8.882 1.00 98.25 81 ALA A C 1
ATOM 620 O O . ALA A 1 81 ? -12.595 -8.479 9.515 1.00 98.25 81 ALA A O 1
ATOM 621 N N . ARG A 1 82 ? -14.133 -7.722 8.044 1.00 98.50 82 ARG A N 1
ATOM 622 C CA . ARG A 1 82 ? -13.499 -6.441 7.705 1.00 98.50 82 ARG A CA 1
ATOM 623 C C . ARG A 1 82 ? -14.551 -5.361 7.478 1.00 98.50 82 ARG A C 1
ATOM 625 O O . ARG A 1 82 ? -15.582 -5.628 6.866 1.00 98.50 82 ARG A O 1
ATOM 632 N N . THR A 1 83 ? -14.261 -4.136 7.904 1.00 98.62 83 THR A N 1
ATOM 633 C CA . THR A 1 83 ? -14.984 -2.924 7.484 1.00 98.62 83 THR A CA 1
ATOM 634 C C . THR A 1 83 ? -14.012 -1.760 7.293 1.00 98.62 83 THR A C 1
ATOM 636 O O . THR A 1 83 ? -12.919 -1.751 7.867 1.00 98.62 83 THR A O 1
ATOM 639 N N . VAL A 1 84 ? -14.405 -0.780 6.480 1.00 98.50 84 VAL A N 1
ATOM 640 C CA . VAL A 1 84 ? -13.601 0.401 6.140 1.00 98.50 84 VAL A CA 1
ATOM 641 C C . VAL A 1 84 ? -14.364 1.683 6.450 1.00 98.50 84 VAL A C 1
ATOM 643 O O . VAL A 1 84 ? -15.591 1.738 6.380 1.00 98.50 84 VAL A O 1
ATOM 646 N N . GLY A 1 85 ? -13.632 2.745 6.772 1.00 98.25 85 GLY A N 1
ATOM 647 C CA . GLY A 1 85 ? -14.230 3.970 7.278 1.00 98.25 85 GLY A CA 1
ATOM 648 C C . GLY A 1 85 ? -14.895 3.753 8.637 1.00 98.25 85 GLY A C 1
ATOM 649 O O . GLY A 1 85 ? -14.541 2.859 9.408 1.00 98.25 85 GLY A O 1
ATOM 650 N N . TRP A 1 86 ? -15.864 4.606 8.940 1.00 98.56 86 TRP A N 1
ATOM 651 C CA . TRP A 1 86 ? -16.655 4.520 10.154 1.00 98.56 86 TRP A CA 1
ATOM 652 C C . TRP A 1 86 ? -18.121 4.336 9.799 1.00 98.56 86 TRP A C 1
ATOM 654 O O . TRP A 1 86 ? -18.744 5.222 9.215 1.00 98.56 86 TRP A O 1
ATOM 664 N N . LEU A 1 87 ? -18.679 3.212 10.221 1.00 98.50 87 LEU A N 1
ATOM 665 C CA . LEU A 1 87 ? -20.110 3.012 10.364 1.00 98.50 87 LEU A CA 1
ATOM 666 C C . LEU A 1 87 ? -20.299 2.279 11.687 1.00 98.50 87 LEU A C 1
ATOM 668 O O . LEU A 1 87 ? -19.842 1.145 11.832 1.00 98.50 87 LEU A O 1
ATOM 672 N N . ARG A 1 88 ? -20.929 2.942 12.663 1.00 98.38 88 ARG A N 1
ATOM 673 C CA . ARG A 1 88 ? -21.032 2.426 14.035 1.00 98.38 88 ARG A CA 1
ATOM 674 C C . ARG A 1 88 ? -21.582 1.003 14.057 1.00 98.38 88 ARG A C 1
ATOM 676 O O . ARG A 1 88 ? -20.989 0.154 14.704 1.00 98.38 88 ARG A O 1
ATOM 683 N N . SER A 1 89 ? -22.661 0.738 13.319 1.00 98.31 89 SER A N 1
ATOM 684 C CA . SER A 1 89 ? -23.294 -0.586 13.278 1.00 98.31 89 SER A CA 1
ATOM 685 C C . SER A 1 89 ? -22.355 -1.689 12.791 1.00 98.31 89 SER A C 1
ATOM 687 O O . SER A 1 89 ? -22.390 -2.790 13.329 1.00 98.31 89 SER A O 1
ATOM 689 N N . ASP A 1 90 ? -21.500 -1.404 11.807 1.00 98.44 90 ASP A N 1
ATOM 690 C CA . ASP A 1 90 ? -20.563 -2.390 11.256 1.00 98.44 90 ASP A CA 1
ATOM 691 C C . ASP A 1 90 ? -19.429 -2.668 12.236 1.00 98.44 90 ASP A C 1
ATOM 693 O O . ASP A 1 90 ? -19.050 -3.817 12.459 1.00 98.44 90 ASP A O 1
ATOM 697 N N . TRP A 1 91 ? -18.910 -1.609 12.861 1.00 98.50 91 TRP A N 1
ATOM 698 C CA . TRP A 1 91 ? -17.908 -1.736 13.911 1.00 98.50 91 TRP A CA 1
ATOM 699 C C . TRP A 1 91 ? -18.466 -2.519 15.100 1.00 98.50 91 TRP A C 1
ATOM 701 O O . TRP A 1 91 ? -17.830 -3.456 15.570 1.00 98.50 91 TRP A O 1
ATOM 711 N N . GLU A 1 92 ? -19.674 -2.205 15.560 1.00 98.25 92 GLU A N 1
ATOM 712 C CA . GLU A 1 92 ? -20.364 -2.944 16.622 1.00 98.25 92 GLU A CA 1
ATOM 713 C C . GLU A 1 92 ? -20.576 -4.421 16.252 1.00 98.25 92 GLU A C 1
ATOM 715 O O . GLU A 1 92 ? -20.268 -5.303 17.052 1.00 98.25 92 GLU A O 1
ATOM 720 N N . ALA A 1 93 ? -20.994 -4.714 15.017 1.00 98.31 93 ALA A N 1
ATOM 721 C CA . ALA A 1 93 ? -21.162 -6.084 14.534 1.00 98.31 93 ALA A CA 1
ATOM 722 C C . ALA A 1 93 ? -19.846 -6.889 14.524 1.00 98.31 93 ALA A C 1
ATOM 724 O O . ALA A 1 93 ? -19.829 -8.041 14.952 1.00 98.31 93 ALA A O 1
ATOM 725 N N . ILE A 1 94 ? -18.739 -6.292 14.070 1.00 98.12 94 ILE A N 1
ATOM 726 C CA . ILE A 1 94 ? -17.425 -6.959 13.977 1.00 98.12 94 ILE A CA 1
ATOM 727 C C . ILE A 1 94 ? -16.778 -7.137 15.358 1.00 98.12 94 ILE A C 1
ATOM 729 O O . ILE A 1 94 ? -16.149 -8.161 15.654 1.00 98.12 94 ILE A O 1
ATOM 733 N N . THR A 1 95 ? -16.912 -6.128 16.215 1.00 97.31 95 THR A N 1
ATOM 734 C CA . THR A 1 95 ? -16.327 -6.137 17.563 1.00 97.31 95 THR A CA 1
ATOM 735 C C . THR A 1 95 ? -17.160 -6.931 18.562 1.00 97.31 95 THR A C 1
ATOM 737 O O . THR A 1 95 ? -16.613 -7.428 19.543 1.00 97.31 95 THR A O 1
ATOM 740 N N . GLY A 1 96 ? -18.463 -7.087 18.313 1.00 96.12 96 GLY A N 1
ATOM 741 C CA . GLY A 1 96 ? -19.418 -7.631 19.276 1.00 96.12 96 GLY A CA 1
ATOM 742 C C . GLY A 1 96 ? -19.744 -6.661 20.419 1.00 96.12 96 GLY A C 1
ATOM 743 O O . GLY A 1 96 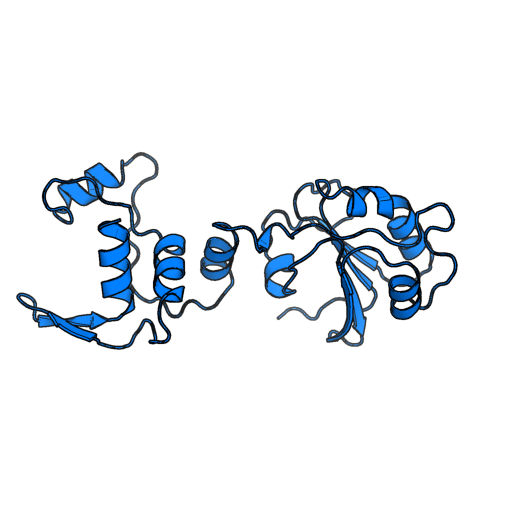? -20.303 -7.080 21.430 1.00 96.12 96 GLY A O 1
ATOM 744 N N . MET A 1 97 ? -19.373 -5.384 20.287 1.00 95.06 97 MET A N 1
ATOM 745 C CA . MET A 1 97 ? -19.618 -4.339 21.283 1.00 95.06 97 MET A CA 1
ATOM 746 C C . MET A 1 97 ? -20.816 -3.477 20.889 1.00 95.06 97 MET A C 1
ATOM 748 O O . MET A 1 97 ? -21.184 -3.408 19.724 1.00 95.06 97 MET A O 1
ATOM 752 N N . THR A 1 98 ? -21.410 -2.783 21.858 1.00 95.12 98 THR A N 1
ATOM 753 C CA . THR A 1 98 ? -22.519 -1.842 21.635 1.00 95.12 98 THR A CA 1
ATOM 754 C C . THR A 1 98 ? -22.219 -0.496 22.277 1.00 95.12 98 THR A C 1
ATOM 756 O O . THR A 1 98 ? -21.570 -0.446 23.321 1.00 95.12 98 THR A O 1
ATOM 759 N N . GLY A 1 99 ? -22.755 0.584 21.715 1.00 94.94 99 GLY A N 1
ATOM 760 C CA . GLY A 1 99 ? -22.556 1.942 22.214 1.00 94.94 99 GLY A CA 1
ATOM 761 C C . GLY A 1 99 ? -21.213 2.550 21.807 1.00 94.94 99 GLY A C 1
ATOM 762 O O . GLY A 1 99 ? -20.753 3.486 22.464 1.00 94.94 99 GLY A O 1
ATOM 763 N N . LEU A 1 100 ? -20.576 2.041 20.744 1.00 96.94 100 LEU A N 1
ATOM 764 C CA . LEU A 1 100 ? -19.274 2.546 20.307 1.00 96.94 100 LEU A CA 1
ATOM 765 C C . LEU A 1 100 ? -19.389 3.995 19.827 1.00 96.94 100 LEU A C 1
ATOM 767 O O . LEU A 1 100 ? -20.196 4.323 18.952 1.00 96.94 100 LEU A O 1
ATOM 771 N N . GLY A 1 101 ? -18.563 4.872 20.399 1.00 96.69 101 GLY A N 1
ATOM 772 C CA . GLY A 1 101 ? -18.530 6.290 20.046 1.00 96.69 101 GLY A CA 1
ATOM 773 C C . GLY A 1 101 ? -19.910 6.949 20.100 1.00 96.69 101 GLY A C 1
ATOM 774 O O . GLY A 1 101 ? -20.315 7.558 19.112 1.00 96.69 101 GLY A O 1
ATOM 775 N N . ALA A 1 102 ? -20.656 6.785 21.199 1.00 95.31 102 ALA A N 1
ATOM 776 C CA . ALA A 1 102 ? -22.030 7.281 21.359 1.00 95.31 102 ALA A CA 1
ATOM 777 C C . ALA A 1 102 ? -22.214 8.761 20.957 1.00 95.31 102 ALA A C 1
ATOM 779 O O . ALA A 1 102 ? -23.190 9.090 20.284 1.00 95.31 102 ALA A O 1
ATOM 780 N N . ASP A 1 103 ? -21.235 9.612 21.276 1.00 95.50 103 ASP A N 1
ATOM 781 C CA . ASP A 1 103 ? -21.247 11.052 20.972 1.00 95.50 103 ASP A CA 1
ATOM 782 C C . ASP A 1 103 ? -20.730 11.402 19.562 1.00 95.50 103 ASP A C 1
ATOM 784 O O . ASP A 1 103 ? -20.717 12.566 19.157 1.00 95.50 103 ASP A O 1
ATOM 788 N N . LEU A 1 104 ? -20.289 10.406 18.790 1.00 97.25 104 LEU A N 1
ATOM 789 C CA . LEU A 1 104 ? -19.801 10.589 17.425 1.00 97.25 104 LEU A CA 1
ATOM 790 C C . LEU A 1 104 ? -20.952 10.495 16.405 1.00 97.25 104 LEU A C 1
ATOM 792 O O . LEU A 1 104 ? -21.987 9.872 16.665 1.00 97.25 104 LEU A O 1
ATOM 796 N N . PRO A 1 105 ? -20.788 11.056 15.192 1.00 97.62 105 PRO A N 1
ATOM 797 C CA . PRO A 1 105 ? -21.671 10.750 14.072 1.00 97.62 105 PRO A CA 1
ATOM 798 C C . PRO A 1 105 ? -21.755 9.238 13.841 1.00 97.62 105 PRO A C 1
ATOM 800 O O . PRO A 1 105 ? -20.755 8.537 13.977 1.00 97.62 105 PRO A O 1
ATOM 803 N N . ALA A 1 106 ? -22.922 8.733 13.439 1.00 97.44 106 ALA A N 1
ATOM 804 C CA . ALA A 1 106 ? -23.110 7.300 13.199 1.00 97.44 106 ALA A CA 1
ATOM 805 C C . ALA A 1 106 ? -22.242 6.756 12.049 1.00 97.44 106 ALA A C 1
ATOM 807 O O . ALA A 1 106 ? -21.961 5.560 12.019 1.00 97.44 106 ALA A O 1
ATOM 808 N N . ALA A 1 107 ? -21.819 7.623 11.120 1.00 98.12 107 ALA A N 1
ATOM 809 C CA . ALA A 1 107 ? -20.960 7.252 10.006 1.00 98.12 107 ALA A CA 1
ATOM 810 C C . ALA A 1 107 ? -20.032 8.393 9.559 1.00 98.12 107 ALA A C 1
ATOM 812 O O . ALA A 1 107 ? -20.388 9.574 9.637 1.00 98.12 107 ALA A O 1
ATOM 813 N N . ARG A 1 108 ? -18.855 8.030 9.045 1.00 98.38 108 ARG A N 1
ATOM 814 C CA . ARG A 1 108 ? -17.920 8.894 8.311 1.00 98.38 108 ARG A CA 1
ATOM 815 C C . ARG A 1 108 ? -17.176 8.066 7.257 1.00 98.38 108 ARG A C 1
ATOM 817 O O . ARG A 1 108 ? -16.746 6.956 7.563 1.00 98.38 108 ARG A O 1
ATOM 824 N N . PRO A 1 109 ? -16.968 8.596 6.041 1.00 98.00 109 PRO A N 1
ATOM 825 C CA . PRO A 1 109 ? -16.151 7.907 5.049 1.00 98.00 109 PRO A CA 1
ATOM 826 C C . PRO A 1 109 ? -14.696 7.789 5.523 1.00 98.00 109 PRO A C 1
ATOM 828 O O . PRO A 1 109 ? -14.216 8.616 6.303 1.00 98.00 109 PRO A O 1
ATOM 831 N N . GLY A 1 110 ? -13.993 6.766 5.043 1.00 97.50 110 GLY A N 1
ATOM 832 C CA . GLY A 1 110 ? -12.541 6.671 5.179 1.00 97.50 110 GLY A CA 1
ATOM 833 C C . GLY A 1 110 ? -11.797 7.578 4.193 1.00 97.50 110 GLY A C 1
ATOM 834 O O . GLY A 1 110 ? -12.396 8.283 3.380 1.00 97.50 110 GLY A O 1
ATOM 835 N N . CYS A 1 111 ? -10.472 7.540 4.257 1.00 98.19 111 CYS A N 1
ATOM 836 C CA . CYS A 1 111 ? -9.565 8.146 3.288 1.00 98.19 111 CYS A CA 1
ATOM 837 C C . CYS A 1 111 ? -8.747 7.053 2.595 1.00 98.19 111 CYS A C 1
ATOM 839 O O . CYS A 1 111 ? -8.522 5.999 3.183 1.00 98.19 111 CYS A O 1
ATOM 841 N N . GLY A 1 112 ? -8.232 7.333 1.396 1.00 98.00 112 GLY A N 1
ATOM 842 C CA . GLY A 1 112 ? -7.275 6.440 0.739 1.00 98.00 112 GLY A CA 1
ATOM 843 C C . GLY A 1 112 ? -6.054 6.180 1.626 1.00 98.00 112 GLY A C 1
ATOM 844 O O . GLY A 1 112 ? -5.495 7.109 2.233 1.00 98.00 112 GLY A O 1
ATOM 845 N N . ALA A 1 113 ? -5.680 4.911 1.732 1.00 98.25 113 ALA A N 1
ATOM 846 C CA . ALA A 1 113 ? -4.514 4.468 2.476 1.00 98.25 113 ALA A CA 1
ATOM 847 C C . ALA A 1 113 ? -3.220 4.881 1.756 1.00 98.25 113 ALA A C 1
ATOM 849 O O . ALA A 1 113 ? -3.190 5.044 0.536 1.00 98.25 113 ALA A O 1
ATOM 850 N N . ARG A 1 114 ? -2.128 5.086 2.499 1.00 98.12 114 ARG A N 1
ATOM 851 C CA . ARG A 1 114 ? -0.870 5.578 1.906 1.00 98.12 114 ARG A CA 1
ATOM 852 C C . ARG A 1 114 ? -0.233 4.573 0.949 1.00 98.12 114 ARG A C 1
ATOM 854 O O . ARG A 1 114 ? 0.330 4.976 -0.061 1.00 98.12 114 ARG A O 1
ATOM 861 N N . ASN A 1 115 ? -0.364 3.283 1.236 1.00 98.00 115 ASN A N 1
ATOM 862 C CA . ASN A 1 115 ? 0.223 2.190 0.461 1.00 98.00 115 ASN A CA 1
ATOM 863 C C . ASN A 1 115 ? -0.396 1.992 -0.932 1.00 98.00 115 ASN A C 1
ATOM 865 O O . ASN A 1 115 ? 0.196 1.300 -1.751 1.00 98.00 115 ASN A O 1
ATOM 869 N N . VAL A 1 116 ? -1.551 2.600 -1.219 1.00 96.69 116 VAL A N 1
ATOM 870 C CA . VAL A 1 116 ? -2.187 2.554 -2.550 1.00 96.69 116 VAL A CA 1
ATOM 871 C C . VAL A 1 116 ? -2.032 3.858 -3.334 1.00 96.69 116 VAL A C 1
ATOM 873 O O . VAL A 1 116 ? -2.594 4.006 -4.418 1.00 96.69 116 VAL A O 1
ATOM 876 N N . MET A 1 117 ? -1.280 4.827 -2.804 1.00 95.62 117 MET A N 1
ATOM 877 C CA . MET A 1 117 ? -1.036 6.085 -3.506 1.00 95.62 117 MET A CA 1
ATOM 878 C C . MET A 1 117 ? -0.158 5.853 -4.746 1.00 95.62 117 MET A C 1
ATOM 880 O O . MET A 1 117 ? 0.792 5.067 -4.672 1.00 95.62 117 MET A O 1
ATOM 884 N N . PRO A 1 118 ? -0.412 6.562 -5.865 1.00 92.12 118 PRO A N 1
ATOM 885 C CA . PRO A 1 118 ? 0.425 6.467 -7.059 1.00 92.12 118 PRO A CA 1
ATOM 886 C C . PRO A 1 118 ? 1.903 6.735 -6.751 1.00 92.12 118 PRO A C 1
ATOM 888 O O . PRO A 1 118 ? 2.226 7.693 -6.048 1.00 92.12 118 PRO A O 1
ATOM 891 N N . GLY A 1 119 ? 2.796 5.905 -7.284 1.00 92.25 119 GLY A N 1
ATOM 892 C CA . GLY A 1 119 ? 4.229 5.915 -6.987 1.00 92.25 119 GLY A CA 1
ATOM 893 C C . GLY A 1 119 ? 4.582 5.024 -5.794 1.00 92.25 119 GLY A C 1
ATOM 894 O O . GLY A 1 119 ? 5.477 4.191 -5.902 1.00 92.25 119 GLY A O 1
ATOM 895 N N . ILE A 1 120 ? 3.847 5.147 -4.682 1.00 96.25 120 ILE A N 1
ATOM 896 C CA . ILE A 1 120 ? 4.081 4.336 -3.476 1.00 96.25 120 ILE A CA 1
ATOM 897 C C . ILE A 1 120 ? 3.687 2.879 -3.723 1.00 96.25 120 ILE A C 1
ATOM 899 O O . ILE A 1 120 ? 4.435 1.976 -3.361 1.00 96.25 120 ILE A O 1
ATOM 903 N N . ALA A 1 121 ? 2.536 2.637 -4.351 1.00 96.56 121 ALA A N 1
ATOM 904 C CA . ALA A 1 121 ? 2.054 1.282 -4.611 1.00 96.56 121 ALA A CA 1
ATOM 905 C C . ALA A 1 121 ? 3.065 0.460 -5.431 1.00 96.56 121 ALA A C 1
ATOM 907 O O . ALA A 1 121 ? 3.333 -0.699 -5.118 1.00 96.56 121 ALA A O 1
ATOM 908 N N . GLU A 1 122 ? 3.669 1.069 -6.452 1.00 97.06 122 GLU A N 1
ATOM 909 C CA . GLU A 1 122 ? 4.674 0.421 -7.290 1.00 97.06 122 GLU A CA 1
ATOM 910 C C . GLU A 1 122 ? 5.991 0.189 -6.546 1.00 97.06 122 GLU A C 1
ATOM 912 O O . GLU A 1 122 ? 6.595 -0.873 -6.693 1.00 97.06 122 GLU A O 1
ATOM 917 N N . GLU A 1 123 ? 6.422 1.135 -5.708 1.00 96.88 123 GLU A N 1
ATOM 918 C CA . GLU A 1 123 ? 7.584 0.944 -4.834 1.00 96.88 123 GLU A CA 1
ATOM 919 C C . GLU A 1 123 ? 7.377 -0.209 -3.846 1.00 96.88 123 GLU A C 1
ATOM 921 O O . GLU A 1 123 ? 8.273 -1.038 -3.670 1.00 96.88 123 GLU A O 1
ATOM 926 N N . LEU A 1 124 ? 6.197 -0.297 -3.229 1.00 97.88 124 LEU A N 1
ATOM 927 C CA . LEU A 1 124 ? 5.866 -1.372 -2.296 1.00 97.88 124 LEU A CA 1
ATOM 928 C C . LEU A 1 124 ? 5.758 -2.719 -3.002 1.00 97.88 124 LEU A C 1
ATOM 930 O O . LEU A 1 124 ? 6.260 -3.706 -2.473 1.00 97.88 124 LEU A O 1
ATOM 934 N N . GLN A 1 125 ? 5.199 -2.771 -4.213 1.00 97.06 125 GLN A N 1
ATOM 935 C CA . GLN A 1 125 ? 5.195 -4.009 -4.987 1.00 97.06 125 GLN A CA 1
ATOM 936 C C . GLN A 1 125 ? 6.617 -4.465 -5.326 1.00 97.06 125 GLN A C 1
ATOM 938 O O . GLN A 1 125 ? 6.918 -5.649 -5.211 1.00 97.06 125 GLN A O 1
ATOM 943 N N . VAL A 1 126 ? 7.501 -3.546 -5.721 1.00 96.44 126 VAL A N 1
ATOM 944 C CA . VAL A 1 126 ? 8.913 -3.867 -5.971 1.00 96.44 126 VAL A CA 1
ATOM 945 C C . VAL A 1 126 ? 9.604 -4.374 -4.708 1.00 96.44 126 VAL A C 1
ATOM 947 O O . VAL A 1 126 ? 10.444 -5.267 -4.792 1.00 96.44 126 VAL A O 1
ATOM 950 N N . ARG A 1 127 ? 9.281 -3.794 -3.549 1.00 95.94 127 ARG A N 1
ATOM 951 C CA . ARG A 1 127 ? 9.956 -4.094 -2.284 1.00 95.94 127 ARG A CA 1
ATOM 952 C C . ARG A 1 127 ? 9.455 -5.371 -1.611 1.00 95.94 127 ARG A C 1
ATOM 954 O O . ARG A 1 127 ? 10.267 -6.138 -1.105 1.00 95.94 127 ARG A O 1
ATOM 961 N N . TYR A 1 128 ? 8.142 -5.566 -1.574 1.00 96.25 128 TYR A N 1
ATOM 962 C CA . TYR A 1 128 ? 7.472 -6.583 -0.758 1.00 96.25 128 TYR A CA 1
ATOM 963 C C . TYR A 1 128 ? 6.652 -7.585 -1.578 1.00 96.25 128 TYR A C 1
ATOM 965 O O . TYR A 1 128 ? 6.235 -8.617 -1.050 1.00 96.25 128 TYR A O 1
ATOM 973 N N . GLY A 1 129 ? 6.380 -7.278 -2.846 1.00 94.75 129 GLY A N 1
ATOM 974 C CA . GLY A 1 129 ? 5.568 -8.097 -3.734 1.00 94.75 129 GLY A CA 1
ATOM 975 C C . GLY A 1 129 ? 6.381 -8.927 -4.726 1.00 94.75 129 GLY A C 1
ATOM 976 O O . GLY A 1 129 ? 7.608 -8.873 -4.798 1.00 94.75 129 GLY A O 1
ATOM 977 N N . GLU A 1 130 ? 5.659 -9.691 -5.540 1.00 93.31 130 GLU A N 1
ATOM 978 C CA . GLU A 1 130 ? 6.219 -10.392 -6.691 1.00 93.31 130 GLU A CA 1
ATOM 979 C C . GLU A 1 130 ? 6.017 -9.538 -7.944 1.00 93.31 130 GLU A C 1
ATOM 981 O O . GLU A 1 130 ? 4.892 -9.178 -8.292 1.00 93.31 130 GLU A O 1
ATOM 986 N N . THR A 1 131 ? 7.107 -9.186 -8.625 1.00 94.75 131 THR A N 1
ATOM 987 C CA . THR A 1 131 ? 7.055 -8.368 -9.850 1.00 94.75 131 THR A CA 1
ATOM 988 C C . THR A 1 131 ? 7.272 -9.180 -11.123 1.00 94.75 131 THR A C 1
ATOM 990 O O . THR A 1 131 ? 6.958 -8.704 -12.211 1.00 94.75 131 THR A O 1
ATOM 993 N N . GLY A 1 132 ? 7.859 -10.377 -11.007 1.00 94.19 132 GLY A N 1
ATOM 994 C CA . GLY A 1 132 ? 8.335 -11.169 -12.147 1.00 94.19 132 GLY A CA 1
ATOM 995 C C . GLY A 1 132 ? 9.526 -10.550 -12.895 1.00 94.19 132 GLY A C 1
ATOM 996 O O . GLY A 1 132 ? 9.979 -11.120 -13.882 1.00 94.19 132 GLY A O 1
ATOM 997 N N . MET A 1 133 ? 10.041 -9.401 -12.443 1.00 96.06 133 MET A N 1
ATOM 998 C CA . MET A 1 133 ? 11.188 -8.728 -13.052 1.00 96.06 133 MET A CA 1
ATOM 999 C C . MET A 1 133 ? 12.493 -9.444 -12.691 1.00 96.06 133 MET A C 1
ATOM 1001 O O . MET A 1 133 ? 12.706 -9.839 -11.545 1.00 96.06 133 MET A O 1
ATOM 1005 N N . THR A 1 134 ? 13.375 -9.608 -13.674 1.00 94.75 134 THR A N 1
ATOM 1006 C CA . THR A 1 134 ? 14.637 -10.356 -13.545 1.00 94.75 134 THR A CA 1
ATOM 1007 C C . THR A 1 134 ? 15.832 -9.631 -14.156 1.00 94.75 134 THR A C 1
ATOM 1009 O O . THR A 1 134 ? 16.970 -10.091 -14.018 1.00 94.75 134 THR A O 1
ATOM 1012 N N . ALA A 1 135 ? 15.609 -8.509 -14.844 1.00 94.31 135 ALA A N 1
ATOM 1013 C CA . ALA A 1 135 ? 16.676 -7.739 -15.447 1.00 94.31 135 ALA A CA 1
ATOM 1014 C C . ALA A 1 135 ? 17.671 -7.269 -14.381 1.00 94.31 135 ALA A C 1
ATOM 1016 O O . ALA A 1 135 ? 17.322 -6.871 -13.268 1.00 94.31 135 ALA A O 1
ATOM 1017 N N . ARG A 1 136 ? 18.954 -7.306 -14.748 1.00 93.56 136 ARG A N 1
ATOM 1018 C CA . ARG A 1 136 ? 20.037 -6.861 -13.876 1.00 93.56 136 ARG A CA 1
ATOM 1019 C C . ARG A 1 136 ? 19.853 -5.382 -13.540 1.00 93.56 136 ARG A C 1
ATOM 1021 O O . ARG A 1 136 ? 19.870 -4.549 -14.443 1.00 93.56 136 ARG A O 1
ATOM 1028 N N . GLN A 1 137 ? 19.790 -5.068 -12.251 1.00 92.94 137 G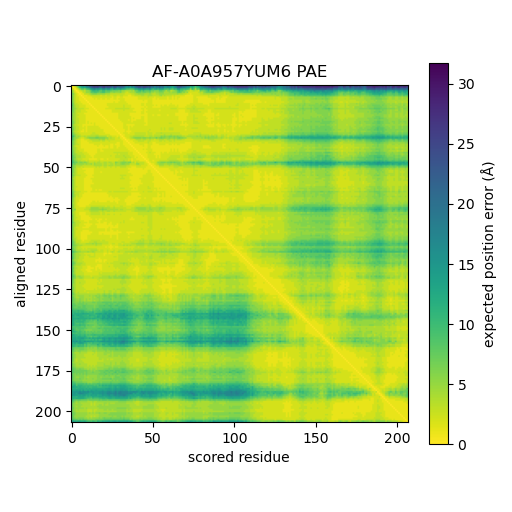LN A N 1
ATOM 1029 C CA . GLN A 1 137 ? 19.851 -3.689 -11.777 1.00 92.94 137 GLN A CA 1
ATOM 1030 C C . GLN A 1 137 ? 21.289 -3.173 -11.822 1.00 92.94 137 GLN A C 1
ATOM 1032 O O . GLN A 1 137 ? 22.239 -3.889 -11.490 1.00 92.94 137 GLN A O 1
ATOM 1037 N N . ILE A 1 138 ? 21.443 -1.928 -12.260 1.00 92.56 138 ILE A N 1
ATOM 1038 C CA . ILE A 1 138 ? 22.729 -1.242 -12.316 1.00 92.56 138 ILE A CA 1
ATOM 1039 C C . ILE A 1 138 ? 22.719 -0.217 -11.192 1.00 92.56 138 ILE A C 1
ATOM 1041 O O . ILE A 1 138 ? 21.919 0.712 -11.212 1.00 92.56 138 ILE A O 1
ATOM 1045 N N . ALA A 1 139 ? 23.574 -0.431 -10.194 1.00 90.56 139 ALA A N 1
ATOM 1046 C CA . ALA A 1 139 ? 23.739 0.513 -9.103 1.00 90.56 139 ALA A CA 1
ATOM 1047 C C . ALA A 1 139 ? 24.492 1.744 -9.615 1.00 90.56 139 ALA A C 1
ATOM 1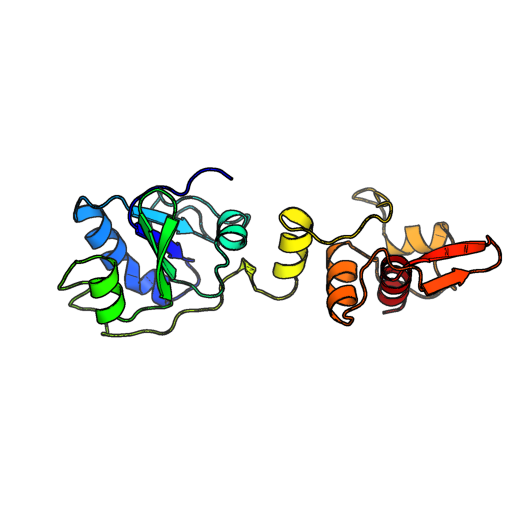049 O O . ALA A 1 139 ? 25.613 1.627 -10.116 1.00 90.56 139 ALA A O 1
ATOM 1050 N N . VAL A 1 140 ? 23.861 2.903 -9.478 1.00 90.31 140 VAL A N 1
ATOM 1051 C CA . VAL A 1 140 ? 24.460 4.214 -9.717 1.00 90.31 140 VAL A CA 1
ATOM 1052 C C . VAL A 1 140 ? 24.772 4.810 -8.345 1.00 90.31 140 VAL A C 1
ATOM 1054 O O . VAL A 1 140 ? 23.995 4.636 -7.409 1.00 90.31 140 VAL A O 1
ATOM 1057 N N . GLY A 1 141 ? 25.953 5.409 -8.181 1.00 90.12 141 GLY A N 1
ATOM 1058 C CA . GLY A 1 141 ? 26.357 5.966 -6.888 1.00 90.12 141 GLY A CA 1
ATOM 1059 C C . GLY A 1 141 ? 25.512 7.182 -6.503 1.00 90.12 141 GLY A C 1
ATOM 1060 O O . GLY A 1 141 ? 25.105 7.936 -7.377 1.00 90.12 141 GLY A O 1
ATOM 1061 N N . ASP A 1 142 ? 25.327 7.418 -5.203 1.00 89.31 142 ASP A N 1
ATOM 1062 C CA . ASP A 1 142 ? 24.428 8.463 -4.671 1.00 89.31 142 ASP A CA 1
ATOM 1063 C C . ASP A 1 142 ? 24.728 9.894 -5.164 1.00 89.31 142 ASP A C 1
ATOM 1065 O O . ASP A 1 142 ? 23.859 10.762 -5.129 1.00 89.31 142 ASP A O 1
ATOM 1069 N N . TYR A 1 143 ? 25.963 10.154 -5.605 1.00 92.00 143 TYR A N 1
ATOM 1070 C CA . TYR A 1 143 ? 26.425 11.456 -6.106 1.00 92.00 143 TYR A CA 1
ATOM 1071 C C . TYR A 1 143 ? 26.645 11.486 -7.623 1.00 92.00 143 TYR A C 1
ATOM 1073 O O . TYR A 1 143 ? 27.265 12.418 -8.132 1.00 92.00 143 TYR A O 1
ATOM 1081 N N . VAL A 1 144 ? 26.200 10.452 -8.336 1.00 91.38 144 VAL A N 1
ATOM 1082 C CA . VAL A 1 144 ? 26.290 10.364 -9.793 1.00 91.38 144 VAL A CA 1
ATOM 1083 C C . VAL A 1 144 ? 24.946 10.764 -10.387 1.00 91.38 144 VAL A C 1
ATOM 1085 O O . VAL A 1 144 ? 23.903 10.263 -9.971 1.00 91.38 144 VAL A O 1
ATOM 1088 N N . ASP A 1 145 ? 24.971 11.655 -11.373 1.00 90.31 145 ASP A N 1
ATOM 1089 C CA . ASP A 1 145 ? 23.780 11.997 -12.141 1.00 90.31 145 ASP A CA 1
ATOM 1090 C C . ASP A 1 145 ? 23.409 10.824 -13.066 1.00 90.31 145 ASP A C 1
ATOM 1092 O O . ASP A 1 145 ? 24.206 10.372 -13.890 1.00 90.31 145 ASP A O 1
ATOM 1096 N N . GLU A 1 146 ? 22.200 10.285 -12.904 1.00 89.69 146 GLU A N 1
ATOM 1097 C CA . GLU A 1 146 ? 21.744 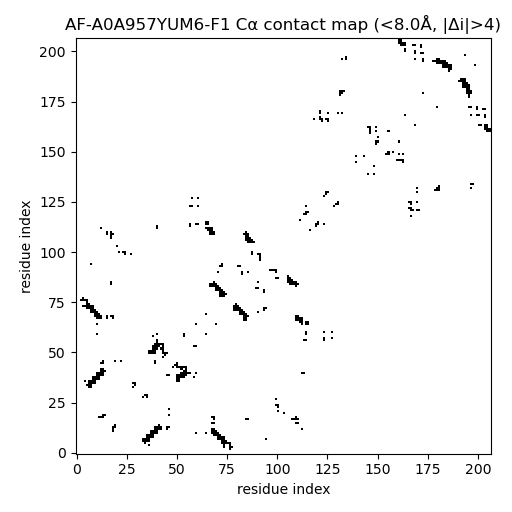9.110 -13.652 1.00 89.69 146 GLU A CA 1
ATOM 1098 C C . GLU A 1 146 ? 21.606 9.386 -15.159 1.00 89.69 146 GLU A C 1
ATOM 1100 O O . GLU A 1 146 ? 21.743 8.460 -15.965 1.00 89.69 146 GLU A O 1
ATOM 1105 N N . TRP A 1 147 ? 21.336 10.635 -15.557 1.00 89.38 147 TRP A N 1
ATOM 1106 C CA . TRP A 1 147 ? 21.234 11.024 -16.963 1.00 89.38 147 TRP A CA 1
ATOM 1107 C C . TRP A 1 147 ? 22.615 11.106 -17.599 1.00 89.38 147 TRP A C 1
ATOM 1109 O O . TRP A 1 147 ? 22.814 10.537 -18.674 1.00 89.38 147 TRP A O 1
ATOM 1119 N N . GLU A 1 148 ? 23.573 11.752 -16.928 1.00 89.25 148 GLU A N 1
ATOM 1120 C CA . GLU A 1 148 ? 24.969 11.775 -17.374 1.00 89.25 148 GLU A CA 1
ATOM 1121 C C . GLU A 1 148 ? 25.534 10.355 -17.440 1.00 89.25 148 GLU A C 1
ATOM 1123 O O . GLU A 1 148 ? 26.118 9.980 -18.454 1.00 89.25 148 GLU A O 1
ATOM 1128 N N . TYR A 1 149 ? 25.269 9.517 -16.434 1.00 91.31 149 TYR A N 1
ATOM 1129 C CA . TYR A 1 149 ? 25.695 8.119 -16.444 1.00 91.31 149 TYR A CA 1
ATOM 1130 C C . TYR A 1 149 ? 25.120 7.352 -17.642 1.00 91.31 149 TYR A C 1
ATOM 1132 O O . TYR A 1 149 ? 25.856 6.679 -18.363 1.00 91.31 149 TYR A O 1
ATOM 1140 N N . ALA A 1 150 ? 23.813 7.464 -17.901 1.00 91.06 150 ALA A N 1
ATOM 1141 C CA . ALA A 1 150 ? 23.187 6.804 -19.047 1.00 91.06 150 ALA A CA 1
ATOM 1142 C C . ALA A 1 150 ? 23.750 7.304 -20.391 1.00 91.06 150 ALA A C 1
ATOM 1144 O O . ALA A 1 150 ? 23.906 6.513 -21.329 1.00 91.06 150 ALA A O 1
ATOM 1145 N N . PHE A 1 151 ? 24.083 8.594 -20.481 1.00 91.00 151 PHE A N 1
ATOM 1146 C CA . PHE A 1 151 ? 24.740 9.182 -21.644 1.00 91.00 151 PHE A CA 1
ATOM 1147 C C . PHE A 1 151 ? 26.167 8.642 -21.830 1.00 91.00 151 PHE A C 1
ATOM 1149 O O . PHE A 1 151 ? 26.502 8.176 -22.918 1.00 91.00 151 PHE A O 1
ATOM 1156 N N . GLU A 1 152 ? 26.986 8.613 -20.775 1.00 91.75 152 GLU A N 1
ATOM 1157 C CA . GLU A 1 152 ? 28.354 8.072 -20.801 1.00 91.75 152 GLU A CA 1
ATOM 1158 C C . GLU A 1 152 ? 28.397 6.581 -21.161 1.00 91.75 152 GLU A C 1
ATOM 1160 O O . GLU A 1 152 ? 29.310 6.131 -21.856 1.00 91.75 152 GLU A O 1
ATOM 1165 N N . GLN A 1 153 ? 27.397 5.807 -20.730 1.00 91.25 153 GLN A N 1
ATOM 1166 C CA . GLN A 1 153 ? 27.249 4.399 -21.111 1.00 91.25 153 GLN A CA 1
ATOM 1167 C C . GLN A 1 153 ? 26.718 4.203 -22.544 1.00 91.25 153 GLN A C 1
ATOM 1169 O O . GLN A 1 153 ? 26.624 3.064 -23.012 1.00 91.25 153 GLN A O 1
ATOM 1174 N N . GLY A 1 154 ? 26.366 5.284 -23.249 1.00 90.62 154 GLY A N 1
ATOM 1175 C CA . GLY A 1 154 ? 25.854 5.246 -24.617 1.00 90.62 154 GLY A CA 1
ATOM 1176 C C . GLY A 1 154 ? 24.453 4.644 -24.736 1.00 90.62 154 GLY A C 1
ATOM 1177 O O . GLY A 1 154 ? 24.132 4.045 -25.760 1.00 90.62 154 GLY A O 1
ATOM 1178 N N . TRP A 1 155 ? 23.624 4.744 -23.692 1.00 90.50 155 TRP A N 1
ATOM 1179 C CA . TRP A 1 155 ? 22.240 4.246 -23.720 1.00 90.50 155 TRP A CA 1
ATOM 1180 C C . TRP A 1 155 ? 21.241 5.257 -24.290 1.00 90.50 155 TRP A C 1
ATOM 1182 O O . TRP A 1 155 ? 20.085 4.915 -24.526 1.00 90.50 155 TRP A O 1
ATOM 1192 N N . SER A 1 156 ? 21.684 6.494 -24.486 1.00 86.12 156 SER A N 1
ATOM 1193 C CA . SER A 1 156 ? 20.932 7.591 -25.087 1.00 86.12 156 SER A CA 1
ATOM 1194 C C . SER A 1 156 ? 21.406 7.841 -26.526 1.00 86.12 156 SER A C 1
ATOM 1196 O O . SER A 1 156 ? 22.560 7.583 -26.867 1.00 86.12 156 SER A O 1
ATOM 1198 N N . ASP A 1 157 ? 20.526 8.386 -27.365 1.00 86.25 157 ASP A N 1
ATOM 1199 C CA . ASP A 1 157 ? 20.829 8.904 -28.707 1.00 86.25 157 ASP A CA 1
ATOM 1200 C C . ASP A 1 157 ? 21.361 10.356 -28.699 1.00 86.25 157 ASP A C 1
ATOM 1202 O O . ASP A 1 157 ? 21.518 10.978 -29.751 1.00 86.25 157 ASP A O 1
ATOM 1206 N N . GLY A 1 158 ? 21.651 10.894 -27.513 1.00 85.00 158 GLY A N 1
ATOM 1207 C CA . GLY A 1 158 ? 22.022 12.286 -27.275 1.00 85.00 158 GLY A CA 1
ATOM 1208 C C . GLY A 1 158 ? 20.919 13.113 -26.614 1.00 85.00 158 GLY A C 1
ATOM 1209 O O . GLY A 1 158 ? 21.187 14.244 -26.208 1.00 85.00 158 GLY A O 1
ATOM 1210 N N . LEU A 1 159 ? 19.705 12.569 -26.471 1.00 87.44 159 LEU A N 1
ATOM 1211 C CA . LEU A 1 159 ? 18.603 13.197 -25.742 1.00 87.44 159 LEU A CA 1
ATOM 1212 C C . LEU A 1 159 ? 18.518 12.715 -24.279 1.00 87.44 159 LEU A C 1
ATOM 1214 O O . LEU A 1 159 ? 18.967 11.612 -23.957 1.00 87.44 159 LEU A O 1
ATOM 1218 N N . PRO A 1 160 ? 17.930 13.508 -23.364 1.00 88.12 160 PRO A N 1
ATOM 1219 C CA . PRO A 1 160 ? 17.681 13.055 -21.999 1.00 88.12 160 PRO A CA 1
ATOM 1220 C C . PRO A 1 160 ? 16.822 11.786 -21.971 1.00 88.12 160 PRO A C 1
ATOM 1222 O O . PRO A 1 160 ? 15.841 11.684 -22.705 1.00 88.12 160 PRO A O 1
ATOM 1225 N N . VAL A 1 161 ? 17.169 10.847 -21.091 1.00 92.81 161 VAL A N 1
ATOM 1226 C CA . VAL A 1 161 ? 16.391 9.624 -20.841 1.00 92.81 161 VAL A CA 1
ATOM 1227 C C . VAL A 1 161 ? 15.728 9.693 -19.473 1.00 92.81 161 VAL A C 1
ATOM 1229 O O . VAL A 1 161 ? 16.236 10.344 -18.560 1.00 92.81 161 VAL A O 1
ATOM 1232 N N . VAL A 1 162 ? 14.620 8.978 -19.291 1.00 94.00 162 VAL A N 1
ATOM 1233 C CA . VAL A 1 162 ? 14.043 8.768 -17.958 1.00 94.00 162 VAL A CA 1
ATOM 1234 C C . VAL A 1 162 ? 14.688 7.526 -17.330 1.00 94.00 162 VAL A C 1
ATOM 1236 O O . VAL A 1 162 ? 14.528 6.427 -17.858 1.00 94.00 162 VAL A O 1
ATOM 1239 N N . PRO A 1 163 ? 15.389 7.634 -16.186 1.00 93.06 163 PRO A N 1
ATOM 1240 C CA . PRO A 1 163 ? 16.016 6.481 -15.553 1.00 93.06 163 PRO A CA 1
ATOM 1241 C C . PRO A 1 163 ? 14.977 5.388 -15.265 1.00 93.06 163 PRO A C 1
ATOM 1243 O O . PRO A 1 163 ? 13.963 5.669 -14.603 1.00 93.06 163 PRO A O 1
ATOM 1246 N N . PRO A 1 164 ? 15.184 4.151 -15.754 1.00 95.44 164 PRO A N 1
ATOM 1247 C CA . PRO A 1 164 ? 14.196 3.088 -15.672 1.00 95.44 164 PRO A CA 1
ATOM 1248 C C . PRO A 1 164 ? 14.250 2.419 -14.297 1.00 95.44 164 PRO A C 1
ATOM 1250 O O . PRO A 1 164 ? 14.637 1.259 -14.159 1.00 95.44 164 PRO A O 1
ATOM 1253 N N . THR A 1 165 ? 13.876 3.164 -13.254 1.00 94.31 165 THR A N 1
ATOM 1254 C CA . THR A 1 165 ? 13.817 2.628 -11.890 1.00 94.31 165 THR A CA 1
ATOM 1255 C C . THR A 1 165 ? 12.838 1.450 -11.828 1.00 94.31 165 THR A C 1
ATOM 1257 O O . THR A 1 165 ? 11.839 1.448 -12.558 1.00 94.31 165 THR A O 1
ATOM 1260 N N . PRO A 1 166 ? 13.054 0.461 -10.941 1.00 95.81 166 PRO A N 1
ATOM 1261 C CA . PRO A 1 166 ? 12.182 -0.710 -10.854 1.00 95.81 166 PRO A CA 1
ATOM 1262 C C . PRO A 1 166 ? 10.693 -0.366 -10.716 1.00 95.81 166 PRO A C 1
ATOM 1264 O O . PRO A 1 166 ? 9.863 -0.997 -11.360 1.00 95.81 166 PRO A O 1
ATOM 1267 N N . ALA A 1 167 ? 10.345 0.672 -9.947 1.00 96.62 167 ALA A N 1
ATOM 1268 C CA . ALA A 1 167 ? 8.959 1.114 -9.788 1.00 96.62 167 ALA A CA 1
ATOM 1269 C C . ALA A 1 167 ? 8.356 1.645 -11.105 1.00 96.62 167 ALA A C 1
ATOM 1271 O O . ALA A 1 167 ? 7.222 1.312 -11.445 1.00 96.62 167 ALA A O 1
ATOM 1272 N N . ARG A 1 168 ? 9.119 2.418 -11.895 1.00 96.69 168 ARG A N 1
ATOM 1273 C CA . ARG A 1 168 ? 8.671 2.912 -13.213 1.00 96.69 168 ARG A CA 1
ATOM 1274 C C . ARG A 1 168 ? 8.516 1.772 -14.218 1.00 96.69 168 ARG A C 1
ATOM 1276 O O . ARG A 1 168 ? 7.536 1.748 -14.958 1.00 96.69 168 ARG A O 1
ATOM 1283 N N . VAL A 1 169 ? 9.446 0.816 -14.221 1.00 97.69 169 VAL A N 1
ATOM 1284 C CA . VAL A 1 169 ? 9.377 -0.372 -15.088 1.00 97.69 169 VAL A CA 1
ATOM 1285 C C . VAL A 1 169 ? 8.184 -1.244 -14.708 1.00 97.69 169 VAL A C 1
ATOM 1287 O O . VAL A 1 169 ? 7.402 -1.613 -15.582 1.00 97.69 169 VAL A O 1
ATOM 1290 N N . TYR A 1 170 ? 7.980 -1.503 -13.415 1.00 97.44 170 TYR A N 1
ATOM 1291 C CA . TYR A 1 170 ? 6.813 -2.235 -12.930 1.00 97.44 170 TYR A CA 1
ATOM 1292 C C . TYR A 1 170 ? 5.504 -1.550 -13.339 1.00 97.44 170 TYR A C 1
ATOM 1294 O O . TYR A 1 170 ? 4.594 -2.213 -13.840 1.00 97.44 170 TYR A O 1
ATOM 1302 N N . ARG A 1 171 ? 5.430 -0.218 -13.202 1.00 96.88 171 ARG A N 1
ATOM 1303 C CA . ARG A 1 171 ? 4.285 0.583 -13.655 1.00 96.88 171 ARG A CA 1
ATOM 1304 C C . ARG A 1 171 ? 4.029 0.428 -15.153 1.00 96.88 171 ARG A C 1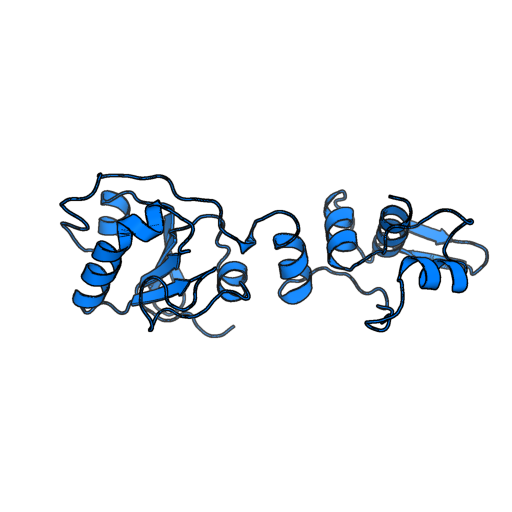
ATOM 1306 O O . ARG A 1 171 ? 2.887 0.219 -15.548 1.00 96.88 171 ARG A O 1
ATOM 1313 N N . MET A 1 172 ? 5.073 0.510 -15.981 1.00 97.44 172 MET A N 1
ATOM 1314 C CA . MET A 1 172 ? 4.972 0.312 -17.433 1.00 97.44 172 MET A CA 1
ATOM 1315 C C . MET A 1 172 ? 4.441 -1.088 -17.772 1.00 97.44 172 MET A C 1
ATOM 1317 O O . MET A 1 172 ? 3.577 -1.237 -18.635 1.00 97.44 172 MET A O 1
ATOM 1321 N N . LEU A 1 173 ? 4.901 -2.114 -17.050 1.00 97.50 173 LEU A N 1
ATOM 1322 C CA . LEU A 1 173 ? 4.449 -3.494 -17.235 1.00 97.50 173 LEU A CA 1
ATOM 1323 C C . LEU A 1 173 ? 2.957 -3.694 -16.925 1.00 97.50 173 LEU A C 1
ATOM 1325 O O . LEU A 1 173 ? 2.346 -4.573 -17.524 1.00 97.50 173 LEU A O 1
ATOM 1329 N N . GLN A 1 174 ? 2.33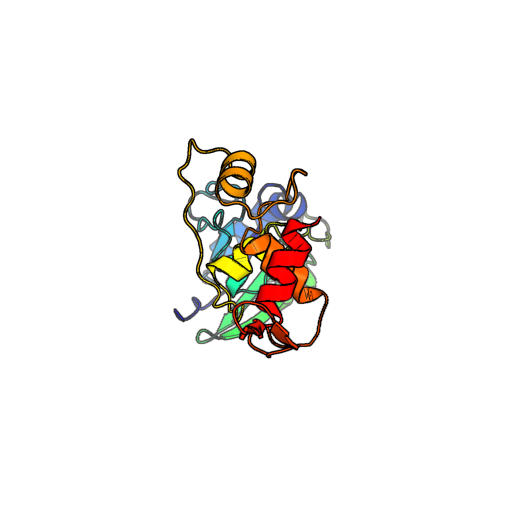5 -2.849 -16.093 1.00 96.00 174 GLN A N 1
ATOM 1330 C CA . GLN A 1 174 ? 0.883 -2.912 -15.851 1.00 96.00 174 GLN A CA 1
ATOM 1331 C C . GLN A 1 174 ? 0.044 -2.543 -17.088 1.00 96.00 174 GLN A C 1
ATOM 1333 O O . GLN A 1 174 ? -1.160 -2.787 -17.114 1.00 96.00 174 GLN A O 1
ATOM 1338 N N . GLY A 1 175 ? 0.659 -1.970 -18.130 1.00 95.94 175 GLY A N 1
ATOM 1339 C CA . GLY A 1 175 ? 0.003 -1.664 -19.403 1.00 95.94 175 GLY A CA 1
ATOM 1340 C C . GLY A 1 175 ? -0.208 -2.874 -20.322 1.00 95.94 175 GLY A C 1
ATOM 1341 O O . GLY A 1 175 ? -0.758 -2.721 -21.411 1.00 95.94 175 GLY A O 1
ATOM 1342 N N . THR A 1 176 ? 0.233 -4.071 -19.927 1.00 96.19 176 THR A N 1
ATOM 1343 C CA . THR A 1 176 ? 0.124 -5.296 -20.727 1.00 96.19 176 THR A CA 1
ATOM 1344 C C . THR A 1 176 ? -0.275 -6.493 -19.867 1.00 96.19 176 THR A C 1
ATOM 1346 O O . THR A 1 176 ? -0.026 -6.531 -18.669 1.00 96.19 176 THR A O 1
ATOM 1349 N N . SER A 1 177 ? -0.889 -7.500 -20.489 1.00 95.75 177 SER A N 1
ATOM 1350 C CA . SER A 1 177 ? -1.183 -8.796 -19.861 1.00 95.75 177 SER A CA 1
ATOM 1351 C C . SER A 1 177 ? -0.089 -9.846 -20.088 1.00 95.75 177 SER A C 1
ATOM 1353 O O . SER A 1 177 ? -0.184 -10.961 -19.573 1.00 95.75 177 SER A O 1
ATOM 1355 N N . ARG A 1 178 ? 0.934 -9.520 -20.889 1.00 97.06 178 ARG A N 1
ATOM 1356 C CA . ARG A 1 178 ? 2.063 -10.415 -21.174 1.00 97.06 178 ARG A CA 1
ATOM 1357 C C . ARG A 1 178 ? 3.007 -10.490 -19.980 1.00 97.06 178 ARG A C 1
ATOM 1359 O O . ARG A 1 178 ? 3.213 -9.501 -19.282 1.00 97.06 178 ARG A O 1
ATOM 1366 N N . LYS A 1 179 ? 3.613 -11.660 -19.775 1.00 96.62 179 LYS A N 1
ATOM 1367 C CA . LYS A 1 179 ? 4.533 -11.876 -18.654 1.00 96.62 179 LYS A CA 1
ATOM 1368 C C . LYS A 1 179 ? 5.876 -11.168 -18.890 1.00 96.62 179 LYS A C 1
ATOM 1370 O O . LYS A 1 179 ? 6.334 -11.164 -20.035 1.00 96.62 179 LYS A O 1
ATOM 1375 N N . PRO A 1 180 ? 6.536 -10.622 -17.850 1.00 97.44 180 PRO A N 1
ATOM 1376 C CA . PRO A 1 180 ? 7.812 -9.914 -17.997 1.00 97.44 180 PRO A CA 1
ATOM 1377 C C . PRO A 1 180 ? 8.904 -10.734 -18.704 1.00 97.44 180 PRO A C 1
ATOM 1379 O O . PRO A 1 180 ? 9.651 -10.190 -19.520 1.00 97.44 180 PRO A O 1
ATOM 1382 N N . GLU A 1 181 ? 8.962 -12.042 -18.448 1.00 96.31 181 GLU A N 1
ATOM 1383 C CA . GLU A 1 181 ? 9.945 -12.974 -19.007 1.00 96.31 181 GLU A CA 1
ATOM 1384 C C . GLU A 1 181 ? 9.643 -13.430 -20.444 1.00 96.31 181 GLU A C 1
ATOM 1386 O O . GLU A 1 181 ? 10.481 -14.069 -21.085 1.00 96.31 181 GLU A O 1
ATOM 1391 N N . GLU A 1 182 ? 8.459 -13.116 -20.975 1.00 97.19 182 GLU A N 1
ATOM 1392 C CA . GLU A 1 182 ? 8.059 -13.551 -22.308 1.00 97.19 182 GLU A CA 1
ATOM 1393 C C . GLU A 1 182 ? 8.955 -12.910 -23.377 1.00 97.19 182 GLU A C 1
ATOM 1395 O O . GLU A 1 182 ? 9.108 -11.689 -23.438 1.00 97.19 182 GLU A O 1
ATOM 1400 N N . VAL A 1 183 ? 9.546 -13.733 -24.247 1.00 96.88 183 VAL A N 1
ATOM 1401 C CA . VAL A 1 183 ? 10.410 -13.260 -25.333 1.00 96.88 183 VAL A CA 1
ATOM 1402 C C . VAL A 1 183 ? 9.553 -12.702 -26.468 1.00 96.88 183 VAL A C 1
ATOM 1404 O O . VAL A 1 183 ? 8.760 -13.408 -27.083 1.00 96.88 183 VAL A O 1
ATOM 1407 N N . VAL A 1 184 ? 9.743 -11.421 -26.769 1.00 95.44 184 VAL A N 1
ATOM 1408 C CA . VAL A 1 184 ? 9.107 -10.713 -27.887 1.00 95.44 184 VAL A CA 1
ATOM 1409 C C . VAL A 1 184 ? 9.831 -11.003 -29.201 1.00 95.44 184 VAL A C 1
ATOM 1411 O O . VAL A 1 184 ? 9.208 -11.060 -30.256 1.00 95.44 184 VAL A O 1
ATOM 1414 N N . GLY A 1 185 ? 11.144 -11.212 -29.140 1.00 94.69 185 GLY A N 1
ATOM 1415 C CA . GLY A 1 185 ? 11.959 -11.557 -30.295 1.00 94.69 185 GLY A CA 1
ATOM 1416 C C . GLY A 1 185 ? 13.446 -11.568 -29.968 1.00 94.69 185 GLY A C 1
ATOM 1417 O O . GLY A 1 185 ? 13.855 -11.321 -28.835 1.00 94.69 185 GLY A O 1
ATOM 1418 N N . VAL A 1 186 ? 14.263 -11.844 -30.978 1.00 94.00 186 VAL A N 1
ATOM 1419 C CA . VAL A 1 186 ? 15.725 -11.793 -30.890 1.00 94.00 186 VAL A CA 1
ATOM 1420 C C . VAL A 1 186 ? 16.198 -10.557 -31.644 1.00 94.00 186 VAL A C 1
ATOM 1422 O O . VAL A 1 186 ? 15.895 -10.415 -32.827 1.00 94.00 186 VAL A O 1
ATOM 1425 N N . ILE A 1 187 ? 16.902 -9.651 -30.963 1.00 89.81 187 ILE A N 1
ATOM 1426 C CA . ILE A 1 187 ? 17.184 -8.310 -31.496 1.00 89.81 187 ILE A CA 1
ATOM 1427 C C . ILE A 1 187 ? 18.649 -8.211 -31.960 1.00 89.81 187 ILE A C 1
ATOM 1429 O O . ILE A 1 187 ? 19.564 -8.418 -31.153 1.00 89.81 187 ILE A O 1
ATOM 1433 N N . PRO A 1 188 ? 18.902 -7.918 -33.253 1.00 87.12 188 PRO A N 1
ATOM 1434 C CA . PRO A 1 188 ? 20.233 -7.581 -33.757 1.00 87.12 188 PRO A CA 1
ATOM 1435 C C . PRO A 1 188 ? 20.793 -6.297 -33.113 1.00 87.12 188 PRO A C 1
ATOM 1437 O O . PRO A 1 188 ? 20.018 -5.467 -32.646 1.00 87.12 188 PRO A O 1
ATOM 1440 N N . PRO A 1 189 ? 22.122 -6.084 -33.118 1.00 85.44 189 PRO A N 1
ATOM 1441 C CA . PRO A 1 189 ? 23.158 -6.937 -33.710 1.00 85.44 189 PRO A CA 1
ATOM 1442 C C . PRO A 1 189 ? 23.602 -8.092 -32.802 1.00 85.44 189 PRO A C 1
ATOM 1444 O O . PRO A 1 189 ? 24.077 -9.105 -33.302 1.00 85.44 189 PRO A O 1
ATOM 1447 N N . ASN A 1 190 ? 23.400 -7.977 -31.487 1.00 83.94 190 ASN A N 1
ATOM 1448 C CA . ASN A 1 190 ? 23.910 -8.944 -30.507 1.00 83.94 190 ASN A CA 1
ATOM 1449 C C . ASN A 1 190 ? 23.102 -10.251 -30.441 1.00 83.94 190 ASN A C 1
ATOM 1451 O O . ASN A 1 190 ? 23.484 -11.156 -29.709 1.00 83.94 190 ASN A O 1
ATOM 1455 N N . GLN A 1 191 ? 21.983 -10.341 -31.171 1.00 89.19 191 GLN A N 1
ATOM 1456 C CA . GLN A 1 191 ? 21.096 -11.511 -31.216 1.00 89.19 191 GLN A CA 1
ATOM 1457 C C . GLN A 1 191 ? 20.657 -11.988 -29.823 1.00 89.19 191 GLN A C 1
ATOM 1459 O O . GLN A 1 191 ? 20.480 -13.178 -29.567 1.00 89.19 191 GLN A O 1
ATOM 1464 N N . ASN A 1 192 ? 20.442 -11.037 -28.915 1.00 89.62 192 ASN A N 1
ATOM 1465 C CA . ASN A 1 192 ? 19.952 -11.330 -27.578 1.00 89.62 192 ASN A CA 1
ATOM 1466 C C . ASN A 1 192 ? 18.424 -11.406 -27.574 1.00 89.62 192 ASN A C 1
ATOM 1468 O O . ASN A 1 192 ? 17.746 -10.624 -28.247 1.00 89.62 192 ASN A O 1
ATOM 1472 N N . ALA A 1 193 ? 17.879 -12.312 -26.759 1.00 93.69 193 ALA A N 1
ATOM 1473 C CA . ALA A 1 193 ? 16.447 -12.365 -26.498 1.00 93.69 193 ALA A CA 1
ATOM 1474 C C . ALA A 1 193 ? 15.980 -11.060 -25.830 1.00 93.69 193 ALA A C 1
ATOM 1476 O O . ALA A 1 193 ? 16.498 -10.654 -24.778 1.00 93.69 193 ALA A O 1
ATOM 1477 N N . CYS A 1 194 ? 14.999 -10.413 -26.448 1.00 95.50 194 CYS A N 1
ATOM 1478 C CA . CYS A 1 194 ? 14.305 -9.249 -25.928 1.00 95.50 194 CYS A CA 1
ATOM 1479 C C . CYS A 1 194 ? 12.993 -9.704 -25.302 1.00 95.50 194 CYS A C 1
ATOM 1481 O O . CYS A 1 194 ? 12.110 -10.217 -25.991 1.00 95.50 194 CYS A O 1
ATOM 1483 N N . THR A 1 195 ? 12.906 -9.566 -23.985 1.00 97.31 195 THR A N 1
ATOM 1484 C CA . THR A 1 195 ? 11.720 -9.900 -23.202 1.00 97.31 195 THR A CA 1
ATOM 1485 C C . THR A 1 195 ? 10.795 -8.695 -23.084 1.00 97.31 195 THR A C 1
ATOM 1487 O O . THR A 1 195 ? 11.211 -7.564 -23.344 1.00 97.31 195 THR A O 1
ATOM 1490 N N . VAL A 1 196 ? 9.552 -8.914 -22.659 1.00 98.06 196 VAL A N 1
ATOM 1491 C CA . VAL A 1 196 ? 8.603 -7.828 -22.362 1.00 98.06 196 VAL A CA 1
ATOM 1492 C C . VAL A 1 196 ? 9.183 -6.861 -21.326 1.00 98.06 196 VAL A C 1
ATOM 1494 O O . VAL A 1 196 ? 9.089 -5.652 -21.516 1.00 98.06 196 VAL A O 1
ATOM 1497 N N . GLU A 1 197 ? 9.870 -7.365 -20.297 1.00 98.00 197 GLU A N 1
ATOM 1498 C CA . GLU A 1 197 ? 10.597 -6.542 -19.321 1.00 98.00 197 GLU A CA 1
ATOM 1499 C C . GLU A 1 197 ? 11.627 -5.619 -19.989 1.00 98.00 197 GLU A C 1
ATOM 1501 O O . GLU A 1 197 ? 11.656 -4.421 -19.721 1.00 98.00 197 GLU A O 1
ATOM 1506 N N . LYS A 1 198 ? 12.442 -6.140 -20.915 1.00 96.56 198 LYS A N 1
ATOM 1507 C CA . LYS A 1 198 ? 13.441 -5.332 -21.635 1.00 96.56 198 LYS A CA 1
ATOM 1508 C C . LYS A 1 198 ? 12.797 -4.279 -22.531 1.00 96.56 198 LYS A C 1
ATOM 1510 O O . LYS A 1 198 ? 13.329 -3.174 -22.636 1.00 96.56 198 LYS A O 1
ATOM 1515 N N . VAL A 1 199 ? 11.666 -4.603 -23.160 1.00 96.81 199 VAL A N 1
ATOM 1516 C CA . VAL A 1 199 ? 10.880 -3.620 -23.919 1.00 96.81 199 VAL A CA 1
ATOM 1517 C C . VAL A 1 199 ? 10.363 -2.528 -22.986 1.00 96.81 199 VAL A C 1
ATOM 1519 O O . VAL A 1 199 ? 10.528 -1.355 -23.301 1.00 96.81 199 VAL A O 1
ATOM 1522 N N . ALA A 1 200 ? 9.812 -2.888 -21.824 1.00 98.00 200 ALA A N 1
ATOM 1523 C CA . ALA A 1 200 ? 9.320 -1.929 -20.839 1.00 98.00 200 ALA A CA 1
ATOM 1524 C C . ALA A 1 200 ? 10.434 -1.015 -20.308 1.00 98.00 200 ALA A C 1
ATOM 1526 O O . ALA A 1 200 ? 10.225 0.188 -20.215 1.00 98.00 200 ALA A O 1
ATOM 1527 N N . ILE A 1 201 ? 11.630 -1.548 -20.034 1.00 97.06 201 ILE A N 1
ATOM 1528 C CA . ILE A 1 201 ? 12.804 -0.752 -19.637 1.00 97.06 201 ILE A CA 1
ATOM 1529 C C . ILE A 1 201 ? 13.132 0.301 -20.701 1.00 97.06 201 ILE A C 1
ATOM 1531 O O . ILE A 1 201 ? 13.254 1.478 -20.374 1.00 97.06 201 ILE A O 1
ATOM 1535 N N . ASN A 1 202 ? 13.226 -0.100 -21.974 1.00 94.81 202 ASN A N 1
ATOM 1536 C CA . ASN A 1 202 ? 13.515 0.832 -23.069 1.00 94.81 202 ASN A CA 1
ATOM 1537 C C . ASN A 1 202 ? 12.387 1.856 -23.264 1.00 94.81 202 ASN A C 1
ATOM 1539 O O . ASN A 1 202 ? 12.661 3.026 -23.507 1.00 94.81 202 ASN A O 1
ATOM 1543 N N . ALA A 1 203 ? 11.127 1.435 -23.128 1.00 96.00 203 ALA A N 1
ATOM 1544 C CA . ALA A 1 203 ? 9.977 2.328 -23.222 1.00 96.00 203 ALA A CA 1
ATOM 1545 C C . ALA A 1 203 ? 9.978 3.373 -22.099 1.00 96.00 203 ALA A C 1
ATOM 1547 O O . ALA A 1 203 ? 9.757 4.545 -22.369 1.00 96.00 203 ALA A O 1
ATOM 1548 N N . VAL A 1 204 ? 10.289 2.972 -20.860 1.00 96.69 204 VAL A N 1
ATOM 1549 C CA . VAL A 1 204 ? 10.456 3.920 -19.752 1.00 96.69 204 VAL A CA 1
ATOM 1550 C C . VAL A 1 204 ? 11.589 4.888 -20.053 1.00 96.69 204 VAL A C 1
ATOM 1552 O O . VAL A 1 204 ? 11.388 6.079 -19.887 1.00 96.69 204 VAL A O 1
ATOM 1555 N N . MET A 1 205 ? 12.740 4.407 -20.536 1.00 95.38 205 MET A N 1
ATOM 1556 C CA . MET A 1 205 ? 13.868 5.279 -20.889 1.00 95.38 205 MET A CA 1
ATOM 1557 C C . MET A 1 205 ? 13.511 6.349 -21.918 1.00 95.38 205 MET A C 1
ATOM 1559 O O . MET A 1 205 ? 14.007 7.470 -21.807 1.00 95.38 205 MET A O 1
ATOM 1563 N N . ALA A 1 206 ? 12.651 6.013 -22.879 1.00 93.31 206 ALA A N 1
ATOM 1564 C CA . ALA A 1 206 ? 12.203 6.924 -23.926 1.00 93.31 206 ALA A CA 1
ATOM 1565 C C . ALA A 1 206 ? 11.200 7.996 -23.449 1.00 93.31 206 ALA A C 1
ATOM 1567 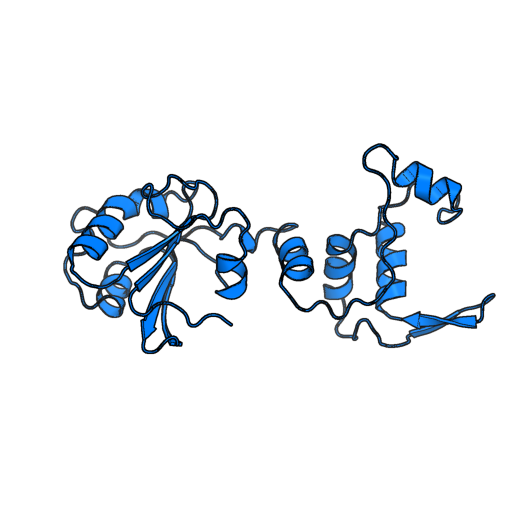O O . ALA A 1 206 ? 11.104 9.037 -24.101 1.00 93.31 206 ALA A O 1
ATOM 1568 N N . GLY A 1 207 ? 10.506 7.773 -22.323 1.00 89.25 207 GLY A N 1
ATOM 1569 C CA . GLY A 1 207 ? 9.501 8.689 -21.760 1.00 89.25 207 GLY A CA 1
ATOM 1570 C C . GLY A 1 207 ? 8.058 8.304 -22.059 1.00 89.25 207 GLY A C 1
ATOM 1571 O O . GLY A 1 207 ? 7.708 8.146 -23.250 1.00 89.25 207 GLY A O 1
#

Radius of gyration: 22.66 Å; Cα contacts (8 Å, |Δi|>4): 337; chains: 1; bounding box: 52×32×61 Å

Nearest PDB structures (foldseek):
  2pu9-assembly1_C  TM=7.679E-01  e=3.421E-02  Spinacia oleracea
  1lu4-assembly1_A  TM=7.174E-01  e=1.907E-02  Mycobacterium tuberculosis
  7ouc-assembly1_AAA  TM=5.552E-01  e=2.732E-01  Streptomyces sp. JP95
  3zlp-assembly4_i  TM=5.907E-01  e=2.915E-01  Schistosoma mansoni
  7ouj-assembly1_AAA  TM=5.399E-01  e=3.780E-01  Streptomyces collinus

Sequence (207 aa):
MSTLPNGLLIVCKRDCPTCTLLTPVYEQLRASGTPVTIYTQDDPTFPTPDAIDDTALEHSFHLNIDTVPTLIRIENGVETARTVGWLRSDWEAITGMTGLGADLPAARPGCGARNVMPGIAEELQVRYGETGMTARQIAVGDYVDEWEYAFEQGWSDGLPVVPPTPARVYRMLQGTSRKPEEVVGVIPPNQNACTVEKVAINAVMAG

pLDDT: mean 94.78, std 5.46, range [49.28, 98.81]